Protein AF-A0A8T7EKS8-F1 (afdb_monomer_lite)

Radius of gyration: 19.29 Å; chains: 1; bounding box: 41×40×66 Å

Foldseek 3Di:
DDDDDPPDDPPFADPPVRLVVLLLLLLLVCLVPVVLLVVLLVLLVVLCVPVCLSCVPLSDRDALLLHPDPLSSLLVVQSVVLVVDPDDDSVVSSCVRHDPVSNVVVVVSNPDPPPVCLVVQCPPDDPVSNVLVVVVVVVCVDPPPSSVVSSLSSLSSSSNSLVVVLVVLVVVLVVDPPPPVVNVVSVVNNVSSVSSNVSSVVVNVVVSD

Structure (mmCIF, N/CA/C/O backbone):
data_AF-A0A8T7EKS8-F1
#
_entry.id   AF-A0A8T7EKS8-F1
#
loop_
_atom_site.group_PDB
_atom_site.id
_atom_site.type_symbol
_atom_site.label_atom_id
_atom_site.label_alt_id
_atom_site.label_comp_id
_atom_site.label_asym_id
_atom_site.label_entity_id
_atom_site.label_seq_id
_atom_site.pdbx_PDB_ins_code
_atom_site.Cartn_x
_atom_site.Cartn_y
_atom_site.Cartn_z
_atom_site.occupancy
_atom_site.B_iso_or_equiv
_atom_site.auth_seq_id
_atom_site.auth_comp_id
_atom_site.auth_asym_id
_atom_site.auth_atom_id
_atom_site.pdbx_PDB_model_num
ATOM 1 N N . MET A 1 1 ? 7.822 -19.413 42.475 1.00 44.09 1 MET A N 1
ATOM 2 C CA . MET A 1 1 ? 6.800 -19.174 41.432 1.00 44.09 1 MET A CA 1
ATOM 3 C C . MET A 1 1 ? 6.831 -17.702 41.053 1.00 44.09 1 MET A C 1
ATOM 5 O O . MET A 1 1 ? 6.345 -16.887 41.818 1.00 44.09 1 MET A O 1
ATOM 9 N N . THR A 1 2 ? 7.413 -17.347 39.910 1.00 37.72 2 THR A N 1
ATOM 10 C CA . THR A 1 2 ? 7.380 -15.972 39.381 1.00 37.72 2 THR A CA 1
ATOM 11 C C . THR A 1 2 ? 7.284 -16.063 37.862 1.00 37.72 2 THR A C 1
ATOM 13 O O . THR A 1 2 ? 8.272 -16.258 37.158 1.00 37.72 2 THR A O 1
ATOM 16 N N . ARG A 1 3 ? 6.046 -16.017 37.353 1.00 36.62 3 ARG A N 1
ATOM 17 C CA . ARG A 1 3 ? 5.754 -15.965 35.917 1.00 36.62 3 ARG A CA 1
ATOM 18 C C . ARG A 1 3 ? 6.230 -14.613 35.379 1.00 36.62 3 ARG A C 1
ATOM 20 O O . ARG A 1 3 ? 5.674 -13.580 35.736 1.00 36.62 3 ARG A O 1
ATOM 27 N N . ARG A 1 4 ? 7.251 -14.622 34.519 1.00 32.66 4 ARG A N 1
ATOM 28 C CA . ARG A 1 4 ? 7.586 -13.471 33.669 1.00 32.66 4 ARG A CA 1
ATOM 29 C C . ARG A 1 4 ? 6.414 -13.208 32.712 1.00 32.66 4 ARG A C 1
ATOM 31 O O . ARG A 1 4 ? 5.932 -14.169 32.108 1.00 32.66 4 ARG A O 1
ATOM 38 N N . PRO A 1 5 ? 5.971 -11.955 32.524 1.00 36.53 5 PRO A N 1
ATOM 39 C CA . PRO A 1 5 ? 4.997 -11.644 31.492 1.00 36.53 5 PRO A CA 1
ATOM 40 C C . PRO A 1 5 ? 5.669 -11.826 30.126 1.00 36.53 5 PRO A C 1
ATOM 42 O O . PRO A 1 5 ? 6.640 -11.142 29.793 1.00 36.53 5 PRO A O 1
ATOM 45 N N . GLN A 1 6 ? 5.178 -12.787 29.344 1.00 36.59 6 GLN A N 1
ATOM 46 C CA . GLN A 1 6 ? 5.523 -12.905 27.933 1.00 36.59 6 GLN A CA 1
ATOM 47 C C . GLN A 1 6 ? 4.975 -11.667 27.218 1.00 36.59 6 GLN A C 1
ATOM 49 O O . GLN A 1 6 ? 3.767 -11.522 27.049 1.00 36.59 6 GLN A O 1
ATOM 54 N N . ARG A 1 7 ? 5.863 -10.756 26.813 1.00 33.34 7 ARG A N 1
ATOM 55 C CA . ARG A 1 7 ? 5.525 -9.692 25.866 1.00 33.34 7 ARG A CA 1
ATOM 56 C C . ARG A 1 7 ? 5.220 -10.357 24.525 1.00 33.34 7 ARG A C 1
ATOM 58 O O . ARG A 1 7 ? 6.136 -10.769 23.814 1.00 33.34 7 ARG A O 1
ATOM 65 N N . SER A 1 8 ? 3.941 -10.494 24.194 1.00 34.06 8 SER A N 1
ATOM 66 C CA . SER A 1 8 ? 3.498 -10.818 22.841 1.00 34.06 8 SER A CA 1
ATOM 67 C C . SER A 1 8 ? 4.008 -9.723 21.906 1.00 34.06 8 SER A C 1
ATOM 69 O O . SER A 1 8 ? 3.572 -8.576 21.997 1.00 34.06 8 SER A O 1
ATOM 71 N N . ARG A 1 9 ? 4.974 -10.058 21.043 1.00 33.97 9 ARG A N 1
ATOM 72 C CA . ARG A 1 9 ? 5.420 -9.168 19.965 1.00 33.97 9 ARG A CA 1
ATOM 73 C C . ARG A 1 9 ? 4.191 -8.755 19.142 1.00 33.97 9 ARG A C 1
ATOM 75 O O . ARG A 1 9 ? 3.415 -9.647 18.783 1.00 33.97 9 ARG A O 1
ATOM 82 N N . PRO A 1 10 ? 3.998 -7.465 18.824 1.00 36.19 10 PRO A N 1
ATOM 83 C CA . PRO A 1 10 ? 2.973 -7.082 17.869 1.00 36.19 10 PRO A CA 1
ATOM 84 C C . PRO A 1 10 ? 3.315 -7.746 16.532 1.00 36.19 10 PRO A C 1
ATOM 86 O O . PRO A 1 10 ? 4.390 -7.543 15.967 1.00 36.19 10 PRO A O 1
ATOM 89 N N . ARG A 1 11 ? 2.418 -8.610 16.055 1.00 40.78 11 ARG A N 1
ATOM 90 C CA . ARG A 1 11 ? 2.464 -9.121 14.686 1.00 40.78 11 ARG A CA 1
ATOM 91 C C . ARG A 1 11 ? 2.104 -7.939 13.785 1.00 40.78 11 ARG A C 1
ATOM 93 O O . ARG A 1 11 ? 0.959 -7.502 13.824 1.00 40.78 11 ARG A O 1
ATOM 100 N N . GLY A 1 12 ? 3.070 -7.378 13.057 1.00 44.50 12 GLY A N 1
ATOM 101 C CA . GLY A 1 12 ? 2.760 -6.405 12.000 1.00 44.50 12 GLY A CA 1
ATOM 102 C C . GLY A 1 12 ? 3.808 -5.338 11.692 1.00 44.50 12 GLY A C 1
ATOM 103 O O . GLY A 1 12 ? 3.779 -4.789 10.595 1.00 44.50 12 GLY A O 1
ATOM 104 N N . CYS A 1 13 ? 4.764 -5.052 12.579 1.00 42.62 13 CYS A N 1
ATOM 105 C CA . CYS A 1 13 ? 5.776 -4.042 12.265 1.00 42.62 13 CYS A CA 1
ATOM 106 C C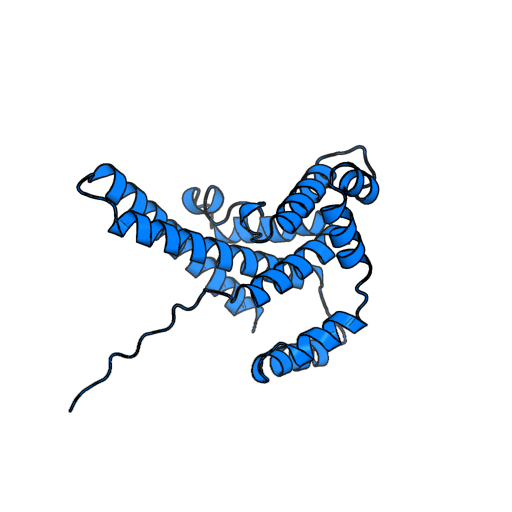 . CYS A 1 13 ? 6.911 -4.683 11.451 1.00 42.62 13 CYS A C 1
ATOM 108 O O . CYS A 1 13 ? 7.820 -5.307 12.005 1.00 42.62 13 CYS A O 1
ATOM 110 N N . LEU A 1 14 ? 6.830 -4.592 10.119 1.00 49.91 14 LEU A N 1
ATOM 111 C CA . LEU A 1 14 ? 7.952 -4.966 9.261 1.00 49.91 14 LEU A CA 1
ATOM 112 C C . LEU A 1 14 ? 9.145 -4.057 9.604 1.00 49.91 14 LEU A C 1
ATOM 114 O O . LEU A 1 14 ? 8.988 -2.833 9.640 1.00 49.91 14 LEU A O 1
ATOM 118 N N . PRO A 1 15 ? 10.346 -4.613 9.852 1.00 51.56 15 PRO A N 1
ATOM 119 C CA . PRO A 1 15 ? 11.514 -3.788 10.107 1.00 51.56 15 PRO A CA 1
ATOM 120 C C . PRO A 1 15 ? 11.763 -2.872 8.905 1.00 51.56 15 PRO A C 1
ATOM 122 O O . PRO A 1 15 ? 11.623 -3.299 7.761 1.00 51.56 15 PRO A O 1
ATOM 125 N N . ARG A 1 16 ? 12.191 -1.626 9.145 1.00 54.78 16 ARG A N 1
ATOM 126 C CA . ARG A 1 16 ? 12.360 -0.575 8.115 1.00 54.78 16 ARG A CA 1
ATOM 127 C C . ARG A 1 16 ? 13.132 -1.037 6.865 1.00 54.78 16 ARG A C 1
ATOM 129 O O . ARG A 1 16 ? 12.813 -0.637 5.751 1.00 54.78 16 ARG A O 1
ATOM 136 N N . LYS A 1 17 ? 14.110 -1.935 7.039 1.00 52.19 17 LYS A N 1
ATOM 137 C CA . LYS A 1 17 ? 14.876 -2.564 5.945 1.00 52.19 17 LYS A CA 1
ATOM 138 C C . LYS A 1 17 ? 14.023 -3.484 5.054 1.00 52.19 17 LYS A C 1
ATOM 140 O O . LYS A 1 17 ? 14.225 -3.514 3.848 1.00 52.19 17 LYS A O 1
ATOM 145 N N . THR A 1 18 ? 13.079 -4.222 5.640 1.00 57.66 18 THR A N 1
ATOM 146 C CA . THR A 1 18 ? 12.136 -5.091 4.913 1.00 57.66 18 THR A CA 1
ATOM 147 C C . THR A 1 18 ? 11.092 -4.265 4.168 1.00 57.66 18 THR A C 1
ATOM 149 O O . THR A 1 18 ? 10.795 -4.571 3.017 1.00 57.66 18 THR A O 1
ATOM 152 N N . SER A 1 19 ? 10.605 -3.178 4.774 1.00 65.75 19 SER A N 1
ATOM 153 C CA . SER A 1 19 ? 9.685 -2.242 4.114 1.00 65.75 19 SER A CA 1
ATOM 154 C C . SER A 1 19 ? 10.327 -1.593 2.886 1.00 65.75 19 SER A C 1
ATOM 156 O O . SER A 1 19 ? 9.745 -1.627 1.811 1.00 65.75 19 SER A O 1
ATOM 158 N N . SER A 1 20 ? 11.577 -1.130 2.994 1.00 74.69 20 SER A N 1
ATOM 159 C CA . SER A 1 20 ? 12.312 -0.553 1.857 1.00 74.69 20 SER A CA 1
ATOM 160 C C . SER A 1 20 ? 12.500 -1.546 0.696 1.00 74.69 20 SER A C 1
ATOM 162 O O . SER A 1 20 ? 12.304 -1.187 -0.462 1.00 74.69 20 SER A O 1
ATOM 164 N N . ALA A 1 21 ? 12.820 -2.815 0.977 1.00 76.31 21 ALA A N 1
ATOM 165 C CA . ALA A 1 21 ? 12.945 -3.836 -0.068 1.00 76.31 21 ALA A CA 1
ATOM 166 C C . ALA A 1 21 ? 11.606 -4.125 -0.773 1.00 76.31 21 ALA A C 1
ATOM 168 O O . ALA A 1 21 ? 11.570 -4.296 -1.992 1.00 76.31 21 ALA A O 1
ATOM 169 N N . LEU A 1 22 ? 10.510 -4.152 -0.010 1.00 80.31 22 LEU A N 1
ATOM 170 C CA . LEU A 1 22 ? 9.162 -4.365 -0.528 1.00 80.31 22 LEU A CA 1
ATOM 171 C C . LEU A 1 22 ? 8.684 -3.188 -1.391 1.00 80.31 22 LEU A C 1
ATOM 173 O O . LEU A 1 22 ? 8.123 -3.404 -2.463 1.00 80.31 22 LEU A O 1
ATOM 177 N N . GLU A 1 23 ? 8.956 -1.956 -0.961 1.00 86.62 23 GLU A N 1
ATOM 178 C CA . GLU A 1 23 ? 8.669 -0.740 -1.729 1.00 86.62 23 GLU A CA 1
ATOM 179 C C . GLU A 1 23 ? 9.405 -0.745 -3.070 1.00 86.62 23 GLU A C 1
ATOM 181 O O . GLU A 1 23 ? 8.778 -0.582 -4.116 1.00 86.62 23 GLU A O 1
ATOM 186 N N . ARG A 1 24 ? 10.715 -1.034 -3.060 1.00 84.69 24 ARG A N 1
ATOM 187 C CA . ARG A 1 24 ? 11.515 -1.158 -4.289 1.00 84.69 24 ARG A CA 1
ATOM 188 C C . ARG A 1 24 ? 10.967 -2.232 -5.223 1.00 84.69 24 ARG A C 1
ATOM 190 O O . ARG A 1 24 ? 10.929 -2.025 -6.433 1.00 84.69 24 ARG A O 1
ATOM 197 N N . TYR A 1 25 ? 10.544 -3.375 -4.676 1.00 82.56 25 TYR A N 1
ATOM 198 C CA . TYR A 1 25 ? 9.927 -4.438 -5.467 1.00 82.56 25 TYR A CA 1
ATOM 199 C C . TYR A 1 25 ? 8.646 -3.948 -6.155 1.00 82.56 25 TYR A C 1
ATOM 201 O O . TYR A 1 25 ? 8.503 -4.140 -7.364 1.00 82.56 25 TYR A O 1
ATOM 209 N N . CYS A 1 26 ? 7.752 -3.291 -5.407 1.00 87.12 26 CYS A N 1
ATOM 210 C CA . CYS A 1 26 ? 6.498 -2.765 -5.946 1.00 87.12 26 CYS A CA 1
ATOM 211 C C . CYS A 1 26 ? 6.757 -1.728 -7.038 1.00 87.12 26 CYS A C 1
ATOM 213 O O . CYS A 1 26 ? 6.228 -1.861 -8.139 1.00 87.12 26 CYS A O 1
ATOM 215 N N . LEU A 1 27 ? 7.619 -0.743 -6.765 1.00 89.12 27 LEU A N 1
ATOM 216 C CA . LEU A 1 27 ? 7.952 0.302 -7.730 1.00 89.12 27 LEU A CA 1
ATOM 217 C C . LEU A 1 27 ? 8.551 -0.273 -9.003 1.00 89.12 27 LEU A C 1
ATOM 219 O O . LEU A 1 27 ? 8.128 0.109 -10.082 1.00 89.12 27 LEU A O 1
ATOM 223 N N . ARG A 1 28 ? 9.472 -1.236 -8.906 1.00 85.12 28 ARG A N 1
ATOM 224 C CA . ARG A 1 28 ? 10.060 -1.861 -10.095 1.00 85.12 28 ARG A CA 1
ATOM 225 C C . ARG A 1 28 ? 8.997 -2.490 -10.996 1.00 85.12 28 ARG A C 1
ATOM 227 O O . ARG A 1 28 ? 8.978 -2.220 -12.190 1.00 85.12 28 ARG A O 1
ATOM 234 N N . ARG A 1 29 ? 8.081 -3.280 -10.426 1.00 83.94 29 ARG A N 1
ATOM 235 C CA . ARG A 1 29 ? 6.988 -3.890 -11.201 1.00 83.94 29 ARG A CA 1
ATOM 236 C C . ARG A 1 29 ? 6.032 -2.853 -11.778 1.00 83.94 29 ARG A C 1
ATOM 238 O O . ARG A 1 29 ? 5.544 -3.033 -12.885 1.00 83.94 29 ARG A O 1
ATOM 245 N N . LEU A 1 30 ? 5.781 -1.770 -11.049 1.00 88.62 30 LEU A N 1
ATOM 246 C CA . LEU A 1 30 ? 4.922 -0.675 -11.497 1.00 88.62 30 LEU A CA 1
ATOM 247 C C . LEU A 1 30 ? 5.591 0.229 -12.538 1.00 88.62 30 LEU A C 1
ATOM 249 O O . LEU A 1 30 ? 4.886 0.851 -13.318 1.00 88.62 30 LEU A O 1
ATOM 253 N N . ILE A 1 31 ? 6.922 0.284 -12.591 1.00 85.62 31 ILE A N 1
ATOM 254 C CA . ILE A 1 31 ? 7.668 0.932 -13.678 1.00 85.62 31 ILE A CA 1
ATOM 255 C C . ILE A 1 31 ? 7.592 0.073 -14.944 1.00 85.62 31 ILE A C 1
ATOM 257 O O . ILE A 1 31 ? 7.356 0.607 -16.023 1.00 85.62 31 ILE A O 1
ATOM 261 N N . GLU A 1 32 ? 7.769 -1.247 -14.812 1.00 82.94 32 GLU A N 1
ATOM 262 C CA . GLU A 1 32 ? 7.666 -2.202 -15.926 1.00 82.94 32 GLU A CA 1
ATOM 263 C C . GLU A 1 32 ? 6.244 -2.253 -16.499 1.00 82.94 32 GLU A C 1
ATOM 265 O O . GLU A 1 32 ? 6.058 -2.206 -17.711 1.00 82.94 32 GLU A O 1
ATOM 270 N N . GLN A 1 33 ? 5.236 -2.341 -15.627 1.00 86.62 33 GLN A N 1
ATOM 271 C CA . GLN A 1 33 ? 3.840 -2.483 -16.018 1.00 86.62 33 GLN A CA 1
ATOM 272 C C . GLN A 1 33 ? 2.913 -1.669 -15.094 1.00 86.62 33 GLN A C 1
ATOM 274 O O . GLN A 1 33 ? 2.262 -2.224 -14.199 1.00 86.62 33 GLN A O 1
ATOM 279 N N . PRO A 1 34 ? 2.780 -0.349 -15.333 1.00 87.94 34 PRO A N 1
ATOM 280 C CA . PRO A 1 34 ? 1.998 0.552 -14.482 1.00 87.94 34 PRO A CA 1
ATOM 281 C C . PRO A 1 34 ? 0.540 0.114 -14.286 1.00 87.94 34 PRO A C 1
ATOM 283 O O . PRO A 1 34 ? -0.009 0.204 -13.188 1.00 87.94 34 PRO A O 1
ATOM 286 N N . ALA A 1 35 ? -0.087 -0.439 -15.331 1.00 88.69 35 ALA A N 1
ATOM 287 C CA . ALA A 1 35 ? -1.489 -0.861 -15.303 1.00 88.69 35 ALA A CA 1
ATOM 288 C C . ALA A 1 35 ? -1.782 -1.994 -14.299 1.00 88.69 35 ALA A C 1
ATOM 290 O O . ALA A 1 35 ? -2.941 -2.248 -13.970 1.00 88.69 35 ALA A O 1
ATOM 291 N N . TRP A 1 36 ? -0.767 -2.694 -13.786 1.00 91.12 36 TRP A N 1
ATOM 292 C CA . TRP A 1 36 ? -0.995 -3.714 -12.764 1.00 91.12 36 TRP A CA 1
ATOM 293 C C . TRP A 1 36 ? -1.456 -3.139 -11.423 1.00 91.12 36 TRP A C 1
ATOM 295 O O . TRP A 1 36 ? -2.079 -3.876 -10.656 1.00 91.12 36 TRP A O 1
ATOM 305 N N . VAL A 1 37 ? -1.278 -1.833 -11.172 1.00 93.31 37 VAL A N 1
ATOM 306 C CA . VAL A 1 37 ? -1.868 -1.187 -9.988 1.00 93.31 37 VAL A CA 1
ATOM 307 C C . VAL A 1 37 ? -3.385 -1.384 -9.933 1.00 93.31 37 VAL A C 1
ATOM 309 O O . VAL A 1 37 ? -3.933 -1.604 -8.857 1.00 93.31 37 VAL A O 1
ATOM 312 N N . TYR A 1 38 ? -4.074 -1.413 -11.080 1.00 93.69 38 TYR A N 1
ATOM 313 C CA . TYR A 1 38 ? -5.525 -1.597 -11.112 1.00 93.69 38 TYR A CA 1
ATOM 314 C C . TYR A 1 38 ? -5.950 -2.946 -10.529 1.00 93.69 38 TYR A C 1
ATOM 316 O O . TYR A 1 38 ? -6.984 -3.029 -9.874 1.00 93.69 38 TYR A O 1
ATOM 324 N N . ALA A 1 39 ? -5.142 -3.996 -10.701 1.00 92.50 39 ALA A N 1
ATOM 325 C CA . ALA A 1 39 ? -5.424 -5.298 -10.102 1.00 92.50 39 ALA A CA 1
ATOM 326 C C . ALA A 1 39 ? -5.239 -5.280 -8.578 1.00 92.50 39 ALA A C 1
ATOM 328 O O . ALA A 1 39 ? -6.037 -5.878 -7.855 1.00 92.50 39 ALA A O 1
ATOM 329 N N . ALA A 1 40 ? -4.224 -4.564 -8.089 1.00 92.88 40 ALA A N 1
ATOM 330 C CA . ALA A 1 40 ? -4.007 -4.387 -6.659 1.00 92.88 40 ALA A CA 1
ATOM 331 C C . ALA A 1 40 ? -5.126 -3.548 -6.016 1.00 92.88 40 ALA A C 1
ATOM 333 O O . ALA A 1 40 ? -5.698 -3.963 -5.009 1.00 92.88 40 ALA A O 1
ATOM 334 N N . ASN A 1 41 ? -5.516 -2.434 -6.642 1.00 95.06 41 ASN A N 1
ATOM 335 C CA . ASN A 1 41 ? -6.618 -1.585 -6.180 1.00 95.06 41 ASN A CA 1
ATOM 336 C C . ASN A 1 41 ? -7.954 -2.332 -6.212 1.00 95.06 41 ASN A C 1
ATOM 338 O O . ASN A 1 41 ? -8.705 -2.298 -5.241 1.00 95.06 41 ASN A O 1
ATOM 342 N N . GLN A 1 42 ? -8.230 -3.090 -7.278 1.00 94.50 42 GLN A N 1
ATOM 343 C CA . GLN A 1 42 ? -9.424 -3.933 -7.343 1.00 94.50 42 GLN A CA 1
ATOM 344 C C . GLN A 1 42 ? -9.467 -4.934 -6.186 1.00 94.50 42 GLN A C 1
ATOM 346 O O . GLN A 1 42 ? -10.531 -5.179 -5.615 1.00 94.50 42 GLN A O 1
ATOM 351 N N . ARG A 1 43 ? -8.315 -5.501 -5.810 1.00 93.00 43 ARG A N 1
ATOM 352 C CA . ARG A 1 43 ? -8.231 -6.416 -4.674 1.00 93.00 43 ARG A CA 1
ATOM 353 C C . ARG A 1 43 ? -8.534 -5.704 -3.357 1.00 93.00 43 ARG A C 1
ATOM 355 O O . ARG A 1 43 ? -9.347 -6.215 -2.598 1.00 93.00 43 ARG A O 1
ATOM 362 N N . LEU A 1 44 ? -7.950 -4.530 -3.116 1.00 93.56 44 LEU A N 1
ATOM 363 C CA . LEU A 1 44 ? -8.221 -3.718 -1.922 1.00 93.56 44 LEU A CA 1
ATOM 364 C C . LEU A 1 44 ? -9.713 -3.374 -1.789 1.00 93.56 44 LEU A C 1
ATOM 366 O O . LEU A 1 44 ? -10.299 -3.614 -0.736 1.00 93.56 44 LEU A O 1
ATOM 370 N N . ARG A 1 45 ? -10.356 -2.949 -2.882 1.00 93.62 45 ARG A N 1
ATOM 371 C CA . ARG A 1 45 ? -11.806 -2.684 -2.923 1.00 93.62 45 ARG A CA 1
ATOM 372 C C . ARG A 1 45 ? -12.651 -3.937 -2.710 1.00 93.62 45 ARG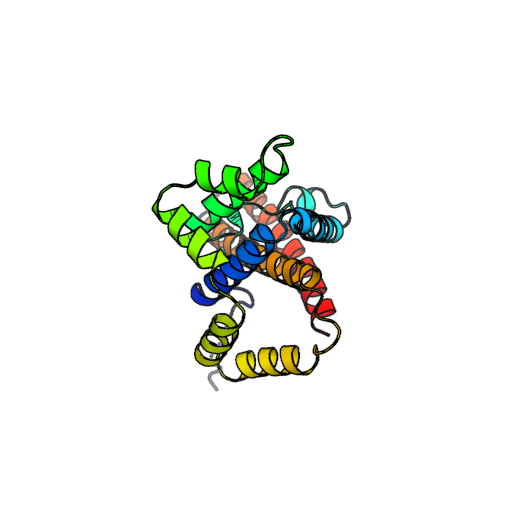 A C 1
ATOM 374 O O . ARG A 1 45 ? -13.694 -3.889 -2.080 1.00 93.62 45 ARG A O 1
ATOM 381 N N . THR A 1 46 ? -12.208 -5.089 -3.206 1.00 93.50 46 THR A N 1
ATOM 382 C CA . THR A 1 46 ? -12.933 -6.348 -2.962 1.00 93.50 46 THR A CA 1
ATOM 383 C C . THR A 1 46 ? -12.907 -6.713 -1.474 1.00 93.50 46 THR A C 1
ATOM 385 O O . THR A 1 46 ? -13.894 -7.214 -0.946 1.00 93.50 46 THR A O 1
ATOM 388 N N . LEU A 1 47 ? -11.804 -6.419 -0.775 1.00 92.75 47 LEU A N 1
ATOM 389 C CA . LEU A 1 47 ? -11.667 -6.667 0.664 1.00 92.75 47 LEU A CA 1
ATOM 390 C C . LEU A 1 47 ? -12.507 -5.729 1.537 1.00 92.75 47 LEU A C 1
ATOM 392 O O . LEU A 1 47 ? -12.706 -6.030 2.716 1.00 92.75 47 LEU A O 1
ATOM 396 N N . SER A 1 48 ? -12.988 -4.602 1.003 1.00 90.75 48 SER A N 1
ATOM 397 C CA . SER A 1 48 ? -13.885 -3.732 1.760 1.00 90.75 48 SER A CA 1
ATOM 398 C C . SER A 1 48 ? -15.312 -4.273 1.842 1.00 90.75 48 SER A C 1
ATOM 400 O O . SER A 1 48 ? -16.044 -3.786 2.694 1.00 90.75 48 SER A O 1
ATOM 402 N N . GLU A 1 49 ? -15.700 -5.276 1.037 1.00 88.44 49 GLU A N 1
ATOM 403 C CA . GLU A 1 49 ? -17.038 -5.907 1.068 1.00 88.44 49 GLU A CA 1
ATOM 404 C C . GLU A 1 49 ? -18.182 -4.864 1.107 1.00 88.44 49 GLU A C 1
ATOM 406 O O . GLU A 1 49 ? -19.080 -4.938 1.942 1.00 88.44 49 GLU A O 1
ATOM 411 N N . ASP A 1 50 ? -18.100 -3.829 0.261 1.00 83.19 50 ASP A N 1
ATOM 412 C CA . ASP A 1 50 ? -19.037 -2.687 0.197 1.00 83.19 50 ASP A CA 1
ATOM 413 C C . ASP A 1 50 ? -19.143 -1.819 1.472 1.00 83.19 50 ASP A C 1
ATOM 415 O O . ASP A 1 50 ? -19.993 -0.933 1.578 1.00 83.19 50 ASP A O 1
ATOM 419 N N . ASN A 1 51 ? -18.251 -2.003 2.447 1.00 91.25 51 ASN A N 1
ATOM 420 C CA . ASN A 1 51 ? -18.156 -1.128 3.609 1.00 91.25 51 ASN A CA 1
ATOM 421 C C . ASN A 1 51 ? -17.420 0.173 3.255 1.00 91.25 51 ASN A C 1
ATOM 423 O O . ASN A 1 51 ? -16.189 0.193 3.167 1.00 91.25 51 ASN A O 1
ATOM 427 N N . ALA A 1 52 ? -18.177 1.268 3.146 1.00 91.69 52 ALA A N 1
ATOM 428 C CA . ALA A 1 52 ? -17.660 2.603 2.835 1.00 91.69 52 ALA A CA 1
ATOM 429 C C . ALA A 1 52 ? -16.533 3.058 3.782 1.00 91.69 52 ALA A C 1
ATOM 431 O O . ALA A 1 52 ? -15.537 3.628 3.350 1.00 91.69 52 ALA A O 1
ATOM 432 N N . ALA A 1 53 ? -16.625 2.738 5.079 1.00 92.69 53 ALA A N 1
ATOM 433 C CA . ALA A 1 53 ? -15.586 3.113 6.041 1.00 92.69 53 ALA A CA 1
ATOM 434 C C . ALA A 1 53 ? -14.249 2.399 5.774 1.00 92.69 53 ALA A C 1
ATOM 436 O O . ALA A 1 53 ? -13.191 2.912 6.135 1.00 92.69 53 ALA A O 1
ATOM 437 N N . LEU A 1 54 ? -14.285 1.218 5.147 1.00 92.31 54 LEU A N 1
ATOM 438 C CA . LEU A 1 54 ? -13.089 0.500 4.719 1.00 92.31 54 LEU A CA 1
ATOM 439 C C . LEU A 1 54 ? -12.600 0.985 3.353 1.00 92.31 54 LEU A C 1
ATOM 441 O O . LEU A 1 54 ? -11.402 1.224 3.224 1.00 92.31 54 LEU A O 1
ATOM 445 N N . SER A 1 55 ? -13.491 1.138 2.366 1.00 92.50 55 SER A N 1
ATOM 446 C CA . SER A 1 55 ? -13.122 1.543 1.000 1.00 92.50 55 SER A CA 1
ATOM 447 C C . SER A 1 55 ? -12.583 2.966 0.931 1.00 92.50 55 SER A C 1
ATOM 449 O O . SER A 1 55 ? -11.617 3.215 0.217 1.00 92.50 55 SER A O 1
ATOM 451 N N . ASP A 1 56 ? -13.171 3.884 1.695 1.00 91.12 56 ASP A N 1
ATOM 452 C CA . ASP A 1 56 ? -12.790 5.300 1.687 1.00 91.12 56 ASP A CA 1
ATOM 453 C C . ASP A 1 56 ? -11.662 5.578 2.693 1.00 91.12 56 ASP A C 1
ATOM 455 O O . ASP A 1 56 ? -11.037 6.637 2.677 1.00 91.12 56 ASP A O 1
ATOM 459 N N . GLY A 1 57 ? -11.392 4.611 3.574 1.00 91.38 57 GLY A N 1
ATOM 460 C CA . GLY A 1 57 ? -10.355 4.669 4.593 1.00 91.38 57 GLY A CA 1
ATOM 461 C C . GLY A 1 57 ? -9.194 3.713 4.292 1.00 91.38 57 GLY A C 1
ATOM 462 O O . GLY A 1 57 ? -8.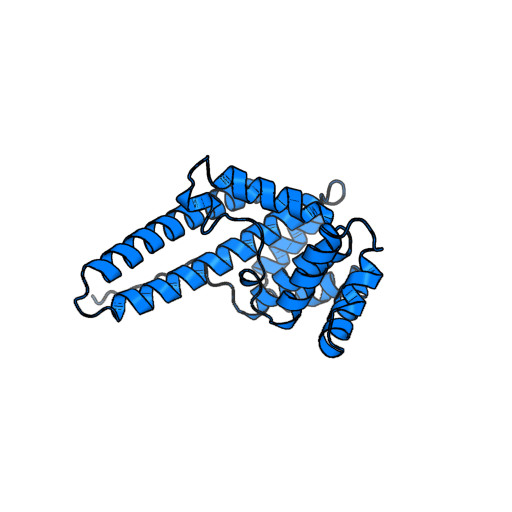493 3.868 3.293 1.00 91.38 57 GLY A O 1
ATOM 463 N N . PRO A 1 58 ? -8.923 2.724 5.161 1.00 93.31 58 PRO A N 1
ATOM 464 C CA . PRO A 1 58 ? -7.693 1.935 5.096 1.00 93.31 58 PRO A CA 1
ATOM 465 C C . PRO A 1 58 ? -7.561 1.024 3.875 1.00 93.31 58 PRO A C 1
ATOM 467 O O . PRO A 1 58 ? -6.440 0.669 3.524 1.00 93.31 58 PRO A O 1
ATOM 470 N N . LEU A 1 59 ? -8.652 0.627 3.225 1.00 94.94 59 LEU A N 1
ATOM 471 C CA . LEU A 1 59 ? -8.639 -0.228 2.032 1.00 94.94 59 LEU A CA 1
ATOM 472 C C . LEU A 1 59 ? -8.902 0.566 0.745 1.00 94.94 59 LEU A C 1
ATOM 474 O O . LEU A 1 59 ? -9.284 -0.016 -0.269 1.00 94.94 59 LEU A O 1
ATOM 478 N N . CYS A 1 60 ? -8.662 1.879 0.772 1.00 94.38 60 CYS A N 1
ATOM 479 C CA . CYS A 1 60 ? -8.637 2.695 -0.434 1.00 94.38 60 CYS A CA 1
ATOM 480 C C . CYS A 1 60 ? -7.500 2.282 -1.378 1.00 94.38 60 CYS A C 1
ATOM 482 O O . CYS A 1 60 ? -6.590 1.533 -1.008 1.00 94.38 60 CYS A O 1
ATOM 484 N N . ASP A 1 61 ? -7.540 2.811 -2.597 1.00 95.00 61 ASP A N 1
ATOM 485 C CA . ASP A 1 61 ? -6.506 2.625 -3.613 1.00 95.00 61 ASP A CA 1
ATOM 486 C C . ASP A 1 61 ? -5.089 2.933 -3.097 1.00 95.00 61 ASP A C 1
ATOM 488 O O . ASP A 1 61 ? -4.904 3.699 -2.150 1.00 95.00 61 ASP A O 1
ATOM 492 N N . LEU A 1 62 ? -4.070 2.342 -3.732 1.00 94.12 62 LEU A N 1
ATOM 493 C CA . LEU A 1 62 ? -2.662 2.564 -3.390 1.00 94.12 62 LEU A CA 1
ATOM 494 C C . LEU A 1 62 ? -2.304 4.064 -3.428 1.00 94.12 62 LEU A C 1
ATOM 496 O O . LEU A 1 62 ? -2.457 4.728 -4.458 1.00 94.12 62 LEU A O 1
ATOM 500 N N . THR A 1 63 ? -1.775 4.587 -2.321 1.00 93.75 63 THR A N 1
ATOM 501 C CA . THR A 1 63 ? -1.400 5.999 -2.167 1.00 93.75 63 THR A CA 1
ATOM 502 C C . THR A 1 63 ? 0.084 6.146 -1.845 1.00 93.75 63 THR A C 1
ATOM 504 O O . THR A 1 63 ? 0.795 5.185 -1.561 1.00 93.75 63 THR A O 1
ATOM 507 N N . GLU A 1 64 ? 0.583 7.376 -1.885 1.00 93.81 64 GLU A N 1
ATOM 508 C CA . GLU A 1 64 ? 1.948 7.714 -1.486 1.00 93.81 64 GLU A CA 1
ATOM 509 C C . GLU A 1 64 ? 2.232 7.336 -0.023 1.00 93.81 64 GLU A C 1
ATOM 511 O O . GLU A 1 64 ? 3.350 6.972 0.325 1.00 93.81 64 GLU A O 1
ATOM 516 N N . GLU A 1 65 ? 1.223 7.348 0.845 1.00 92.19 65 GLU A N 1
ATOM 517 C CA . GLU A 1 65 ? 1.369 7.047 2.277 1.00 92.19 65 GLU A CA 1
ATOM 518 C C . GLU A 1 65 ? 1.711 5.574 2.563 1.00 92.19 65 GLU A C 1
ATOM 520 O O . GLU A 1 65 ? 2.179 5.235 3.658 1.00 92.19 65 GLU A O 1
ATOM 525 N N . ASP A 1 66 ? 1.522 4.691 1.577 1.00 92.19 66 ASP A N 1
ATOM 526 C CA . ASP A 1 66 ? 1.958 3.297 1.657 1.00 92.19 66 ASP A CA 1
ATOM 527 C C . ASP A 1 66 ? 3.483 3.165 1.701 1.00 92.19 66 ASP A C 1
ATOM 529 O O . ASP A 1 66 ? 4.008 2.266 2.367 1.00 92.19 66 ASP A O 1
ATOM 533 N N . PHE A 1 67 ? 4.188 4.097 1.058 1.00 92.56 67 PHE A N 1
ATOM 534 C CA . PHE A 1 67 ? 5.643 4.137 0.985 1.00 92.56 67 PHE A CA 1
ATOM 535 C C . PHE A 1 67 ? 6.208 4.942 2.160 1.00 92.56 67 PHE A C 1
ATOM 537 O O . PHE A 1 67 ? 5.701 6.004 2.520 1.00 92.56 67 PHE A O 1
ATOM 544 N N . LEU A 1 68 ? 7.264 4.451 2.799 1.00 89.69 68 LEU A N 1
ATOM 545 C CA . LEU A 1 68 ? 7.958 5.152 3.880 1.00 89.69 68 LEU A CA 1
ATOM 546 C C . LEU A 1 68 ? 9.037 6.093 3.359 1.00 89.69 68 LEU A C 1
ATOM 548 O O . LEU A 1 68 ? 9.278 7.136 3.961 1.00 89.69 68 LEU A O 1
ATOM 552 N N . ASP A 1 69 ? 9.707 5.700 2.283 1.00 89.62 69 ASP A N 1
ATOM 553 C CA . ASP A 1 69 ? 10.788 6.474 1.694 1.00 89.62 69 ASP A CA 1
ATOM 554 C C . ASP A 1 69 ? 10.230 7.613 0.827 1.00 89.62 69 ASP A C 1
ATOM 556 O O . ASP A 1 69 ? 9.382 7.392 -0.038 1.00 89.62 69 ASP A O 1
ATOM 560 N N . SER A 1 70 ? 10.685 8.845 1.065 1.00 90.75 70 SER A N 1
ATOM 561 C CA . SER A 1 70 ? 10.192 10.031 0.356 1.00 90.75 70 SER A CA 1
ATOM 562 C C . SER A 1 70 ? 10.470 9.981 -1.144 1.00 90.75 70 SER A C 1
ATOM 564 O O . SER A 1 70 ? 9.623 10.398 -1.927 1.00 90.75 70 SER A O 1
ATOM 566 N N . THR A 1 71 ? 11.605 9.421 -1.557 1.00 90.00 71 THR A N 1
ATOM 567 C CA . THR A 1 71 ? 11.940 9.247 -2.972 1.00 90.00 71 THR A CA 1
ATOM 568 C C . THR A 1 71 ? 11.012 8.219 -3.613 1.00 90.00 71 THR A C 1
ATOM 570 O O . THR A 1 71 ? 10.480 8.449 -4.697 1.00 90.00 71 THR A O 1
ATOM 573 N N . HIS A 1 72 ? 10.713 7.119 -2.917 1.00 92.00 72 HIS A N 1
ATOM 574 C CA . HIS A 1 72 ? 9.720 6.152 -3.393 1.00 92.00 72 HIS A CA 1
ATOM 575 C C . HIS A 1 72 ? 8.313 6.757 -3.528 1.00 92.00 72 HIS A C 1
ATOM 577 O O . HIS A 1 72 ? 7.612 6.441 -4.491 1.00 92.00 72 HIS A O 1
ATOM 583 N N . ARG A 1 73 ? 7.910 7.654 -2.614 1.00 93.81 73 ARG A N 1
ATOM 584 C CA . ARG A 1 73 ? 6.644 8.406 -2.724 1.00 93.81 73 ARG A CA 1
ATOM 585 C C . ARG A 1 73 ? 6.600 9.252 -3.988 1.00 93.81 73 ARG A C 1
ATOM 587 O O . ARG A 1 73 ? 5.613 9.188 -4.717 1.00 93.81 73 ARG A O 1
ATOM 594 N N . SER A 1 74 ? 7.666 10.006 -4.258 1.00 90.88 74 SER A N 1
ATOM 595 C CA . SER A 1 74 ? 7.780 10.844 -5.456 1.00 90.88 74 SER A CA 1
ATOM 596 C C . SER A 1 74 ? 7.701 10.012 -6.734 1.00 90.88 74 SER A C 1
ATOM 598 O O . SER A 1 74 ? 6.941 10.346 -7.642 1.00 90.88 74 SER A O 1
ATOM 600 N N . ILE A 1 75 ? 8.408 8.877 -6.777 1.00 90.94 75 ILE A N 1
ATOM 601 C CA . ILE A 1 75 ? 8.364 7.944 -7.910 1.00 90.94 75 ILE A CA 1
ATOM 602 C C . ILE A 1 75 ? 6.948 7.385 -8.103 1.00 90.94 75 ILE A C 1
ATOM 604 O O . ILE A 1 75 ? 6.445 7.390 -9.226 1.00 90.94 75 ILE A O 1
ATOM 608 N N . TRP A 1 76 ? 6.274 6.940 -7.036 1.00 93.62 76 TRP A N 1
ATOM 609 C CA . TRP A 1 76 ? 4.894 6.453 -7.141 1.00 93.62 76 TRP A CA 1
ATOM 610 C C . TRP A 1 76 ? 3.937 7.535 -7.646 1.00 93.62 76 TRP A C 1
ATOM 612 O O . TRP A 1 76 ? 3.128 7.275 -8.535 1.00 93.62 76 TRP A O 1
ATOM 622 N N . SER A 1 77 ? 4.061 8.757 -7.127 1.00 92.06 77 SER A N 1
ATOM 623 C CA . SER A 1 77 ? 3.253 9.898 -7.557 1.00 92.06 77 SER A CA 1
ATOM 624 C C . SER A 1 77 ? 3.413 10.163 -9.061 1.00 92.06 77 SER A C 1
ATOM 626 O O . SER A 1 77 ? 2.419 10.270 -9.782 1.00 92.06 77 SER A O 1
ATOM 628 N N . ALA A 1 78 ? 4.652 10.147 -9.565 1.00 89.62 78 ALA A N 1
ATOM 629 C CA . ALA A 1 78 ? 4.947 10.310 -10.987 1.00 89.62 78 ALA A CA 1
ATOM 630 C C . ALA A 1 78 ? 4.380 9.167 -11.855 1.00 89.62 78 ALA A C 1
ATOM 632 O O . ALA A 1 78 ? 3.809 9.431 -12.915 1.00 89.62 78 ALA A O 1
ATOM 633 N N . ILE A 1 79 ? 4.473 7.908 -11.400 1.00 89.44 79 ILE A N 1
ATOM 634 C CA . ILE A 1 79 ? 3.868 6.750 -12.088 1.00 89.44 79 ILE A CA 1
ATOM 635 C C . ILE A 1 79 ? 2.344 6.892 -12.145 1.00 89.44 79 ILE A C 1
ATOM 637 O O . ILE A 1 79 ? 1.734 6.676 -13.194 1.00 89.44 79 ILE A O 1
ATOM 641 N N . ARG A 1 80 ? 1.714 7.263 -11.023 1.00 90.25 80 ARG A N 1
ATOM 642 C CA . ARG A 1 80 ? 0.261 7.421 -10.939 1.00 90.25 80 ARG A CA 1
ATOM 643 C C . ARG A 1 80 ? -0.224 8.517 -11.878 1.00 90.25 80 ARG A C 1
ATOM 645 O O . ARG A 1 80 ? -1.236 8.331 -12.539 1.00 90.25 80 ARG A O 1
ATOM 652 N N . GLU A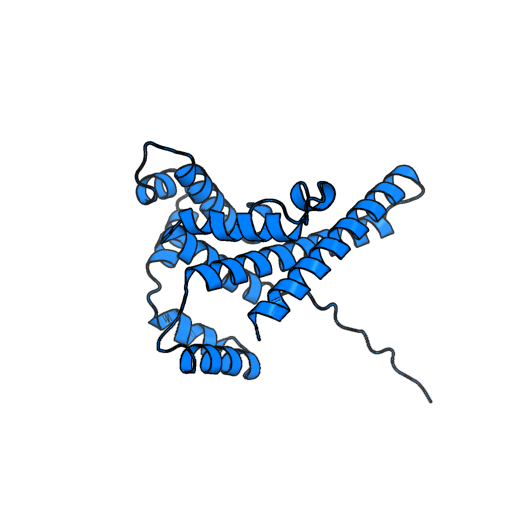 1 81 ? 0.476 9.638 -11.973 1.00 86.62 81 GLU A N 1
ATOM 653 C CA . GLU A 1 81 ? 0.114 10.696 -12.920 1.00 86.62 81 GLU A CA 1
ATOM 654 C C . GLU A 1 81 ? 0.292 10.266 -14.376 1.00 86.62 81 GLU A C 1
ATOM 656 O O . GLU A 1 81 ? -0.608 10.486 -15.185 1.00 86.62 81 GLU A O 1
ATOM 661 N N . ALA A 1 82 ? 1.393 9.582 -14.701 1.00 84.94 82 ALA A N 1
ATOM 662 C CA . ALA A 1 82 ? 1.618 9.045 -16.041 1.00 84.94 82 ALA A CA 1
ATOM 663 C C . ALA A 1 82 ? 0.497 8.078 -16.470 1.00 84.94 82 ALA A C 1
ATOM 665 O O . ALA A 1 82 ? 0.091 8.086 -17.626 1.00 84.94 82 ALA A O 1
ATOM 666 N N . LEU A 1 83 ? -0.064 7.301 -15.535 1.00 85.06 83 LEU A N 1
ATOM 667 C CA . LEU A 1 83 ? -1.217 6.424 -15.779 1.00 85.06 83 LEU A CA 1
ATOM 668 C C . LEU A 1 83 ? -2.514 7.165 -16.137 1.00 85.06 83 LEU A C 1
ATOM 670 O O . LEU A 1 83 ? -3.353 6.598 -16.836 1.00 85.06 83 LEU A O 1
ATOM 674 N N . HIS A 1 84 ? -2.697 8.391 -15.642 1.00 80.56 84 HIS A N 1
ATOM 675 C CA . HIS A 1 84 ? -3.878 9.214 -15.925 1.00 80.56 84 HIS A CA 1
ATOM 676 C C . HIS A 1 84 ? -3.658 10.161 -17.116 1.00 80.56 84 HIS A C 1
ATOM 678 O O . HIS A 1 84 ? -4.623 10.681 -17.678 1.00 80.56 84 HIS A O 1
ATOM 684 N N . SER A 1 85 ? -2.404 10.382 -17.518 1.00 76.69 85 SER A N 1
ATOM 685 C CA . SER A 1 85 ? -2.051 11.199 -18.674 1.00 76.69 85 SER A CA 1
ATOM 686 C C . SER A 1 85 ? -2.196 10.388 -19.962 1.00 76.69 85 SER A C 1
ATOM 688 O O . SER A 1 85 ? -1.376 9.534 -20.282 1.00 76.69 85 SER A O 1
ATOM 690 N N . ALA A 1 86 ? -3.239 10.671 -20.741 1.00 59.38 86 ALA A N 1
ATOM 691 C CA . ALA A 1 86 ? -3.516 9.971 -21.998 1.00 59.38 86 ALA A CA 1
ATOM 692 C C . ALA A 1 86 ? -2.507 10.265 -23.134 1.00 59.38 86 ALA A C 1
ATOM 694 O O . ALA A 1 86 ? -2.654 9.712 -24.221 1.00 59.38 86 ALA A O 1
ATOM 695 N N . GLN A 1 87 ? -1.528 11.161 -22.932 1.00 55.44 87 GLN A N 1
ATOM 696 C CA . GLN A 1 87 ? -0.743 11.764 -24.022 1.00 55.44 87 GLN A CA 1
ATOM 697 C C . GLN A 1 87 ? 0.778 11.559 -23.964 1.00 55.44 87 GLN A C 1
ATOM 699 O O . GLN A 1 87 ? 1.460 11.987 -24.892 1.00 55.44 87 GLN A O 1
ATOM 704 N N . ALA A 1 88 ? 1.333 10.921 -22.931 1.00 53.00 88 ALA A N 1
ATOM 705 C CA . ALA A 1 88 ? 2.785 10.795 -22.790 1.00 53.00 88 ALA A CA 1
ATOM 706 C C . ALA A 1 88 ? 3.244 9.336 -22.709 1.00 53.00 88 ALA A C 1
ATOM 708 O O . ALA A 1 88 ? 2.605 8.510 -22.058 1.00 53.00 88 ALA A O 1
ATOM 709 N N . GLU A 1 89 ? 4.391 9.030 -23.326 1.00 63.19 89 GLU A N 1
ATOM 710 C CA . GLU A 1 89 ? 5.096 7.779 -23.047 1.00 63.19 89 GLU A CA 1
ATOM 711 C C . GLU A 1 89 ? 5.471 7.740 -21.552 1.00 63.19 89 GLU A C 1
ATOM 713 O O . GLU A 1 89 ? 6.161 8.651 -21.076 1.00 63.19 89 GLU A O 1
ATOM 718 N N . PRO A 1 90 ? 5.034 6.715 -20.791 1.00 62.56 90 PRO A N 1
ATOM 719 C CA . PRO A 1 90 ? 5.134 6.711 -19.331 1.00 62.56 90 PRO A CA 1
ATOM 720 C C . PRO A 1 90 ? 6.552 6.937 -18.798 1.00 62.56 90 PRO A C 1
ATOM 722 O O . PRO A 1 90 ? 6.726 7.623 -17.797 1.00 62.56 90 PRO A O 1
ATOM 725 N N . GLY A 1 91 ? 7.575 6.409 -19.479 1.00 63.47 91 GLY A N 1
ATOM 726 C CA . GLY A 1 91 ? 8.974 6.547 -19.064 1.00 63.47 91 GLY A CA 1
ATOM 727 C C . GLY A 1 91 ? 9.458 7.999 -19.046 1.00 63.47 91 GLY A C 1
ATOM 728 O O . GLY A 1 91 ? 9.959 8.465 -18.023 1.00 63.47 91 GLY A O 1
ATOM 729 N N . THR A 1 92 ? 9.244 8.724 -20.146 1.00 66.38 92 THR A N 1
ATOM 730 C CA . THR A 1 92 ? 9.676 10.120 -20.324 1.00 66.38 92 THR A CA 1
ATOM 731 C C . THR A 1 92 ? 8.916 11.070 -19.396 1.00 66.38 92 THR A C 1
ATOM 733 O O . THR A 1 92 ? 9.485 12.024 -18.870 1.00 66.38 92 THR A O 1
ATOM 736 N N . HIS A 1 93 ? 7.634 10.786 -19.144 1.00 68.25 93 HIS A N 1
ATOM 737 C CA . HIS A 1 93 ? 6.817 11.576 -18.222 1.00 68.25 93 HIS A CA 1
ATOM 738 C C . HIS A 1 93 ? 7.252 11.414 -16.760 1.00 68.25 93 HIS A C 1
ATOM 740 O O . HIS A 1 93 ? 7.240 12.382 -16.003 1.00 68.25 93 HIS A O 1
ATOM 746 N N . ILE A 1 94 ? 7.632 10.197 -16.351 1.00 74.19 94 ILE A N 1
ATOM 747 C CA . ILE A 1 94 ? 8.093 9.938 -14.983 1.00 74.19 94 ILE A CA 1
ATOM 748 C C . ILE A 1 94 ? 9.404 10.689 -14.721 1.00 74.19 94 ILE A C 1
ATOM 750 O O . ILE A 1 94 ? 9.517 11.372 -13.710 1.00 74.19 94 ILE A O 1
ATOM 754 N N . GLU A 1 95 ? 10.373 10.610 -15.634 1.00 78.75 95 GLU A N 1
ATOM 755 C CA . GLU A 1 95 ? 11.686 11.250 -15.463 1.00 78.75 95 GLU A CA 1
ATOM 756 C C . GLU A 1 95 ? 11.608 12.777 -15.426 1.00 78.75 95 GLU A C 1
ATOM 758 O O . GLU A 1 95 ? 12.253 13.396 -14.586 1.00 78.75 95 GLU A O 1
ATOM 763 N N . ALA A 1 96 ? 10.774 13.388 -16.273 1.00 76.94 96 ALA A N 1
ATOM 764 C CA . ALA A 1 96 ? 10.643 14.844 -16.362 1.00 76.94 96 ALA A CA 1
ATOM 765 C C . ALA A 1 96 ? 10.132 15.516 -15.071 1.00 76.94 96 ALA A C 1
ATOM 767 O O . ALA A 1 96 ? 10.221 16.735 -14.933 1.00 76.94 96 ALA A O 1
ATOM 768 N N . ARG A 1 97 ? 9.564 14.738 -14.144 1.00 78.69 97 ARG A N 1
ATOM 769 C CA . ARG A 1 97 ? 8.929 15.234 -12.918 1.00 78.69 97 ARG A CA 1
ATOM 770 C C . ARG A 1 97 ? 9.736 14.942 -11.652 1.00 78.69 97 ARG A C 1
ATOM 772 O O . ARG A 1 97 ? 9.428 15.487 -10.593 1.00 78.69 97 ARG A O 1
ATOM 779 N N . LEU A 1 98 ? 10.735 14.076 -11.746 1.00 84.50 98 LEU A N 1
ATOM 780 C CA . LEU A 1 98 ? 11.575 13.702 -10.619 1.00 84.50 98 LEU A CA 1
ATOM 781 C C . LEU A 1 98 ? 12.761 14.661 -10.496 1.00 84.50 98 LEU A C 1
ATOM 783 O O . LEU A 1 98 ? 13.316 15.129 -11.488 1.00 84.50 98 LEU A O 1
ATOM 787 N N . ASP A 1 99 ? 13.154 14.948 -9.260 1.00 83.88 99 ASP A N 1
ATOM 788 C CA . ASP A 1 99 ? 14.432 15.583 -8.965 1.00 83.88 99 ASP A CA 1
ATOM 789 C C . ASP A 1 99 ? 15.594 14.624 -9.269 1.00 83.88 99 ASP A C 1
ATOM 791 O O . ASP A 1 99 ? 15.400 13.410 -9.374 1.00 83.88 99 ASP A O 1
ATOM 795 N N . ALA A 1 100 ? 16.808 15.164 -9.411 1.00 80.50 100 ALA A N 1
ATOM 796 C CA . ALA A 1 100 ? 17.981 14.395 -9.834 1.00 80.50 100 ALA A CA 1
ATOM 797 C C . ALA A 1 100 ? 18.222 13.146 -8.963 1.00 80.50 100 ALA A C 1
ATOM 799 O O . ALA A 1 100 ? 18.425 12.057 -9.498 1.00 80.50 100 ALA A O 1
ATOM 800 N N . ASP A 1 101 ? 18.084 13.275 -7.640 1.00 80.25 101 ASP A N 1
ATOM 801 C CA . ASP A 1 101 ? 18.269 12.164 -6.701 1.00 80.25 101 ASP A CA 1
ATOM 802 C C . ASP A 1 101 ? 17.223 11.052 -6.920 1.00 80.25 101 ASP A C 1
ATOM 804 O O . ASP A 1 101 ? 17.532 9.857 -6.875 1.00 80.25 101 ASP A O 1
ATOM 808 N N . SER A 1 102 ? 15.971 11.420 -7.207 1.00 83.44 102 SER A N 1
ATOM 809 C CA . SER A 1 102 ? 14.906 10.457 -7.504 1.00 83.44 102 SER A CA 1
ATOM 810 C C . SER A 1 102 ? 15.057 9.804 -8.878 1.00 83.44 102 SER A C 1
ATOM 812 O O . SER A 1 102 ? 14.696 8.633 -9.035 1.00 83.44 102 SER A O 1
ATOM 814 N N . VAL A 1 103 ? 15.607 10.521 -9.865 1.00 82.81 103 VAL A N 1
ATOM 815 C CA . VAL A 1 103 ? 15.950 9.960 -11.181 1.00 82.81 103 VAL A CA 1
ATOM 816 C C . VAL A 1 103 ? 17.031 8.888 -11.039 1.00 82.81 103 VAL A C 1
ATOM 818 O O . VAL A 1 103 ? 16.880 7.802 -11.599 1.00 82.81 103 VAL A O 1
ATOM 821 N N . ASP A 1 104 ? 18.064 9.119 -10.229 1.00 81.69 104 ASP A N 1
ATOM 822 C CA . ASP A 1 104 ? 19.112 8.122 -9.979 1.00 81.69 104 ASP A CA 1
ATOM 823 C C . ASP A 1 104 ? 18.550 6.850 -9.326 1.00 81.69 104 ASP A C 1
ATOM 825 O O . ASP A 1 104 ? 18.876 5.723 -9.723 1.00 81.69 104 ASP A O 1
ATOM 829 N N . VAL A 1 105 ? 17.636 7.006 -8.361 1.00 83.19 105 VAL A N 1
ATOM 830 C CA . VAL A 1 105 ? 16.937 5.866 -7.750 1.00 83.19 105 VAL A CA 1
ATOM 831 C C . VAL A 1 105 ? 16.059 5.143 -8.771 1.00 83.19 105 VAL A C 1
ATOM 833 O O . VAL A 1 105 ? 16.074 3.909 -8.808 1.00 83.19 105 VAL A O 1
ATOM 836 N N . LEU A 1 106 ? 15.334 5.870 -9.625 1.00 82.69 106 LEU A N 1
ATOM 837 C CA . LEU A 1 106 ? 14.526 5.299 -10.705 1.00 82.69 106 LEU A CA 1
ATOM 838 C C . LEU A 1 106 ? 15.383 4.480 -11.682 1.00 82.69 106 LEU A C 1
ATOM 840 O O . LEU A 1 106 ? 15.026 3.344 -12.003 1.00 82.69 106 LEU A O 1
ATOM 844 N N . ILE A 1 107 ? 16.525 5.015 -12.116 1.00 81.75 107 ILE A N 1
ATOM 845 C CA . ILE A 1 107 ? 17.484 4.306 -12.972 1.00 81.75 107 ILE A CA 1
ATOM 846 C C . ILE A 1 107 ? 17.966 3.038 -12.260 1.00 81.75 107 ILE A C 1
ATOM 848 O O . ILE A 1 107 ? 17.913 1.946 -12.827 1.00 81.75 107 ILE A O 1
ATOM 852 N N . GLY A 1 108 ? 18.339 3.136 -10.982 1.00 80.69 108 GLY A N 1
ATOM 853 C CA . GLY A 1 108 ? 18.742 1.981 -10.180 1.00 80.69 108 GLY A CA 1
ATOM 854 C C . GLY A 1 108 ? 17.649 0.913 -10.021 1.00 80.69 108 GLY A C 1
ATOM 855 O O . GLY A 1 108 ? 17.960 -0.277 -9.921 1.00 80.69 108 GLY A O 1
ATOM 856 N N . LEU A 1 109 ? 16.370 1.302 -10.011 1.00 81.81 109 LEU A N 1
ATOM 857 C CA . LEU A 1 109 ? 15.237 0.370 -9.996 1.00 81.81 109 LEU A CA 1
ATOM 858 C C . LEU A 1 109 ? 15.067 -0.362 -11.334 1.00 81.81 109 LEU A C 1
ATOM 860 O O . LEU A 1 109 ? 14.700 -1.538 -11.317 1.00 81.81 109 LEU A O 1
ATOM 864 N N . ARG A 1 110 ? 15.371 0.294 -12.461 1.00 77.31 110 ARG A N 1
ATOM 865 C CA . ARG A 1 110 ? 15.316 -0.295 -13.812 1.00 77.31 110 ARG A CA 1
ATOM 866 C C . ARG A 1 110 ? 16.491 -1.228 -14.115 1.00 77.31 110 ARG A C 1
ATOM 868 O O . ARG A 1 110 ? 16.309 -2.232 -14.786 1.00 77.31 110 ARG A O 1
ATOM 875 N N . VAL A 1 111 ? 17.687 -0.916 -13.610 1.00 66.62 111 VAL A N 1
ATOM 876 C CA . VAL A 1 111 ? 18.940 -1.630 -13.941 1.00 66.62 111 VAL A CA 1
ATOM 877 C C . VAL A 1 111 ? 19.093 -2.976 -13.203 1.00 66.62 111 VAL A C 1
ATOM 879 O O . VAL A 1 111 ? 19.932 -3.798 -13.566 1.00 66.62 111 VAL A O 1
ATOM 882 N N . SER A 1 112 ? 18.291 -3.266 -12.169 1.00 55.88 112 SER A N 1
ATOM 883 C CA . SER A 1 112 ? 18.459 -4.483 -11.357 1.00 55.88 112 SER A CA 1
ATOM 884 C C . SER A 1 112 ? 17.740 -5.707 -11.941 1.00 55.88 112 SER A C 1
ATOM 886 O O . SER A 1 112 ? 16.738 -6.198 -11.402 1.00 55.88 112 SER A O 1
ATOM 888 N N . ASP A 1 113 ? 18.321 -6.211 -13.030 1.00 52.72 113 ASP A N 1
ATOM 889 C CA . ASP A 1 113 ? 18.087 -7.538 -13.586 1.00 52.72 113 ASP A CA 1
ATOM 890 C C . ASP A 1 113 ? 18.330 -8.633 -12.535 1.00 52.72 113 ASP A C 1
ATOM 892 O O . ASP A 1 113 ? 19.123 -8.494 -11.599 1.00 52.72 113 ASP A O 1
ATOM 896 N N . ALA A 1 114 ? 17.635 -9.754 -12.712 1.00 43.09 114 ALA A N 1
ATOM 897 C CA . ALA A 1 114 ? 17.465 -10.922 -11.841 1.00 43.09 114 ALA A CA 1
ATOM 898 C C . ALA A 1 114 ? 18.676 -11.449 -11.017 1.00 43.09 114 ALA A C 1
ATOM 900 O O . ALA A 1 114 ? 18.498 -12.303 -10.146 1.00 43.09 114 ALA A O 1
ATOM 901 N N . ALA A 1 115 ? 19.909 -11.001 -11.250 1.00 39.28 115 ALA A N 1
ATOM 902 C CA . ALA A 1 115 ? 21.110 -11.406 -10.520 1.00 39.28 115 ALA A CA 1
ATOM 903 C C . ALA A 1 115 ? 21.232 -10.779 -9.114 1.00 39.28 115 ALA A C 1
ATOM 905 O O . ALA A 1 115 ? 21.544 -11.489 -8.156 1.00 39.28 115 ALA A O 1
ATOM 906 N N . HIS A 1 116 ? 20.929 -9.487 -8.951 1.00 44.59 116 HIS A N 1
ATOM 907 C CA . HIS A 1 116 ? 21.152 -8.781 -7.676 1.00 44.59 116 HIS A CA 1
ATOM 908 C C . HIS A 1 116 ? 20.100 -9.103 -6.609 1.00 44.59 116 HIS A C 1
ATOM 910 O O . HIS A 1 116 ? 20.413 -9.185 -5.422 1.00 44.59 116 HIS A O 1
ATOM 916 N N . VAL A 1 117 ? 18.856 -9.348 -7.026 1.00 45.91 117 VAL A N 1
ATOM 917 C CA . VAL A 1 117 ? 17.765 -9.727 -6.117 1.00 45.91 117 VAL A CA 1
ATOM 918 C C . VAL A 1 117 ? 18.022 -11.100 -5.498 1.00 45.91 117 VAL A C 1
ATOM 920 O O . VAL A 1 117 ? 17.882 -11.255 -4.291 1.00 45.91 117 VAL A O 1
ATOM 923 N N . ARG A 1 118 ? 18.493 -12.077 -6.284 1.00 39.47 118 ARG A N 1
ATOM 924 C CA . ARG A 1 118 ? 18.841 -13.413 -5.770 1.00 39.47 118 ARG A CA 1
ATOM 925 C C . ARG A 1 118 ? 20.019 -13.378 -4.794 1.00 39.47 118 ARG A C 1
ATOM 927 O O . ARG A 1 118 ? 19.986 -14.082 -3.791 1.00 39.47 118 ARG A O 1
ATOM 934 N N . ALA A 1 119 ? 21.026 -12.546 -5.056 1.00 38.84 119 ALA A N 1
ATOM 935 C CA . ALA A 1 119 ? 22.198 -12.418 -4.191 1.00 38.84 119 ALA A CA 1
ATOM 936 C C . ALA A 1 119 ? 21.896 -11.642 -2.893 1.00 38.84 119 ALA A C 1
ATOM 938 O O . ALA A 1 119 ? 22.212 -12.115 -1.805 1.00 38.84 119 ALA A O 1
ATOM 939 N N . SER A 1 120 ? 21.214 -10.495 -2.984 1.00 42.22 120 SER A N 1
ATOM 940 C CA . SER A 1 120 ? 20.964 -9.626 -1.823 1.00 42.22 120 SER A CA 1
ATOM 941 C C . SER A 1 120 ? 19.875 -10.162 -0.884 1.00 42.22 120 SER A C 1
ATOM 943 O O . SER A 1 120 ? 19.919 -9.908 0.317 1.00 42.22 120 SER A O 1
ATOM 945 N N . ILE A 1 121 ? 18.914 -10.940 -1.397 1.00 44.53 121 ILE A N 1
ATOM 946 C CA . ILE A 1 121 ? 17.881 -11.596 -0.575 1.00 44.53 121 ILE A CA 1
ATOM 947 C C . ILE A 1 121 ? 18.460 -12.792 0.195 1.00 44.53 121 ILE A C 1
ATOM 949 O O . ILE A 1 121 ? 18.099 -12.995 1.352 1.00 44.53 121 ILE A O 1
ATOM 953 N N . LYS A 1 122 ? 19.403 -13.532 -0.404 1.00 38.44 122 LYS A N 1
ATOM 954 C CA . LYS A 1 122 ? 20.084 -14.673 0.228 1.00 38.44 122 LYS A CA 1
ATOM 955 C C . LYS A 1 122 ? 20.981 -14.264 1.405 1.00 38.44 122 LYS A C 1
ATOM 957 O O . LYS A 1 122 ? 21.142 -15.042 2.335 1.00 38.44 122 LYS A O 1
ATOM 962 N N . GLU A 1 123 ? 21.536 -13.052 1.380 1.00 40.00 123 GLU A N 1
ATOM 963 C CA . GLU A 1 123 ? 22.396 -12.522 2.451 1.00 40.00 123 GLU A CA 1
ATOM 964 C C . GLU A 1 123 ? 21.640 -11.823 3.594 1.00 40.00 123 GLU A C 1
ATOM 966 O O . GLU A 1 123 ? 22.181 -11.691 4.689 1.00 40.00 123 GLU A O 1
ATOM 971 N N . ARG A 1 124 ? 20.421 -11.315 3.357 1.00 43.66 124 ARG A N 1
ATOM 972 C CA . ARG A 1 124 ? 19.764 -10.340 4.263 1.00 43.66 124 ARG A CA 1
ATOM 973 C C . ARG A 1 124 ? 18.529 -10.864 4.987 1.00 43.66 124 ARG A C 1
ATOM 975 O O . ARG A 1 124 ? 17.914 -10.115 5.748 1.00 43.66 124 ARG A O 1
ATOM 982 N N . LEU A 1 125 ? 18.164 -12.115 4.747 1.00 43.44 125 LEU A N 1
ATOM 983 C CA . LEU A 1 125 ? 17.070 -12.797 5.416 1.00 43.44 125 LEU A CA 1
ATOM 984 C C . LEU A 1 125 ? 17.649 -13.864 6.344 1.00 43.44 125 LEU A C 1
ATOM 986 O O . LEU A 1 125 ? 18.447 -14.685 5.897 1.00 43.44 125 LEU A O 1
ATOM 990 N N . ASP A 1 126 ? 17.239 -13.853 7.619 1.00 42.38 126 ASP A N 1
ATOM 991 C CA . ASP A 1 126 ? 17.477 -14.986 8.521 1.00 42.38 126 ASP A CA 1
ATOM 992 C C . ASP A 1 126 ? 17.027 -16.269 7.815 1.00 42.38 126 ASP A C 1
ATOM 994 O O . ASP A 1 126 ? 16.020 -16.254 7.099 1.00 42.38 126 ASP A O 1
ATOM 998 N N . GLY A 1 127 ? 17.807 -17.343 7.981 1.00 40.56 127 GLY A N 1
ATOM 999 C CA . GLY A 1 127 ? 17.790 -18.545 7.138 1.00 40.56 127 GLY A CA 1
ATOM 1000 C C . GLY A 1 127 ? 16.400 -19.061 6.756 1.00 40.56 127 GLY A C 1
ATOM 1001 O O . GLY A 1 127 ? 16.208 -19.465 5.615 1.00 40.56 127 GLY A O 1
ATOM 1002 N 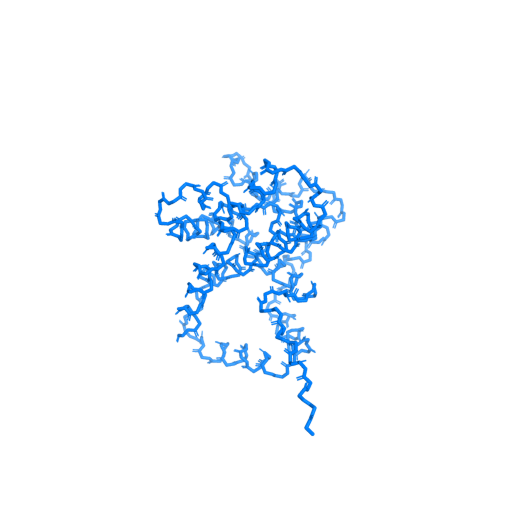N . ASP A 1 128 ? 15.410 -18.941 7.638 1.00 44.88 128 ASP A N 1
ATOM 1003 C CA . ASP A 1 128 ? 14.023 -19.347 7.387 1.00 44.88 128 ASP A CA 1
ATOM 1004 C C . ASP A 1 128 ? 13.349 -18.575 6.238 1.00 44.88 128 ASP A C 1
ATOM 1006 O O . ASP A 1 128 ? 12.624 -19.156 5.434 1.00 44.88 128 ASP A O 1
ATOM 1010 N N . ALA A 1 129 ? 13.595 -17.271 6.099 1.00 41.44 129 ALA A N 1
ATOM 1011 C CA . ALA A 1 129 ? 12.993 -16.466 5.038 1.00 41.44 129 ALA A CA 1
ATOM 1012 C C . ALA A 1 129 ? 13.736 -16.625 3.702 1.00 41.44 129 ALA A C 1
ATOM 1014 O O . ALA A 1 129 ? 13.097 -16.618 2.651 1.00 41.44 129 ALA A O 1
ATOM 1015 N N . ALA A 1 130 ? 15.053 -16.848 3.722 1.00 45.91 130 ALA A N 1
ATOM 1016 C CA . ALA A 1 130 ? 15.798 -17.234 2.524 1.00 45.91 130 ALA A CA 1
ATOM 1017 C C . ALA A 1 130 ? 15.362 -18.621 2.016 1.00 45.91 130 ALA A C 1
ATOM 1019 O O . ALA A 1 130 ? 15.202 -18.795 0.812 1.00 45.91 130 ALA A O 1
ATOM 1020 N N . VAL A 1 131 ? 15.096 -19.569 2.924 1.00 48.06 131 VAL A N 1
ATOM 1021 C CA . VAL A 1 131 ? 14.550 -20.900 2.610 1.00 48.06 131 VAL A CA 1
ATOM 1022 C C . VAL A 1 131 ? 13.133 -20.798 2.049 1.00 48.06 131 VAL A C 1
ATOM 1024 O O . VAL A 1 131 ? 12.861 -21.411 1.026 1.00 48.06 131 VAL A O 1
ATOM 1027 N N . LEU A 1 132 ? 12.257 -19.961 2.613 1.00 46.56 132 LEU A N 1
ATOM 1028 C CA . LEU A 1 132 ? 10.914 -19.741 2.057 1.00 46.56 132 LEU A CA 1
ATOM 1029 C C . LEU A 1 132 ? 10.951 -19.137 0.646 1.00 46.56 132 LEU A C 1
ATOM 1031 O O . LEU A 1 132 ? 10.171 -19.545 -0.209 1.00 46.56 132 LEU A O 1
ATOM 1035 N N . TRP A 1 133 ? 11.862 -18.200 0.368 1.00 45.88 133 TRP A N 1
ATOM 1036 C CA . TRP A 1 133 ? 12.033 -17.647 -0.983 1.00 45.88 133 TRP A CA 1
ATOM 1037 C C . TRP A 1 133 ? 12.690 -18.631 -1.957 1.00 45.88 133 TRP A C 1
ATOM 1039 O O . TRP A 1 133 ? 12.333 -18.655 -3.136 1.00 45.88 133 TRP A O 1
ATOM 1049 N N . ASP A 1 134 ? 13.637 -19.444 -1.494 1.00 48.31 134 ASP A N 1
ATOM 1050 C CA . ASP A 1 134 ? 14.298 -20.480 -2.292 1.00 48.31 134 ASP A CA 1
ATOM 1051 C C . ASP A 1 134 ? 13.334 -21.641 -2.602 1.00 48.31 134 ASP A C 1
ATOM 1053 O O . ASP A 1 134 ? 13.278 -22.112 -3.732 1.00 48.31 134 ASP A O 1
ATOM 1057 N N . GLU A 1 135 ? 12.473 -22.037 -1.663 1.00 49.69 135 GLU A N 1
ATOM 1058 C CA . GLU A 1 135 ? 11.379 -22.989 -1.896 1.00 49.69 135 GLU A CA 1
ATOM 1059 C C . GLU A 1 135 ? 10.302 -22.423 -2.832 1.00 49.69 135 GLU A C 1
ATOM 1061 O O . GLU A 1 135 ? 9.837 -23.137 -3.724 1.00 49.69 135 GLU A O 1
ATOM 1066 N N . LEU A 1 136 ? 9.943 -21.141 -2.688 1.00 46.22 136 LEU A N 1
ATOM 1067 C CA . LEU A 1 136 ? 8.994 -20.454 -3.572 1.00 46.22 136 LEU A CA 1
ATOM 1068 C C . LEU A 1 136 ? 9.538 -20.356 -5.006 1.00 46.22 136 LEU A C 1
ATOM 1070 O O . LEU A 1 136 ? 8.826 -20.637 -5.965 1.00 46.22 136 LEU A O 1
ATOM 1074 N N . SER A 1 137 ? 10.821 -20.022 -5.162 1.00 47.69 137 SER A N 1
ATOM 1075 C CA . SER A 1 137 ? 11.473 -19.920 -6.474 1.00 47.69 137 SER A CA 1
ATOM 1076 C C . SER A 1 137 ? 11.784 -21.280 -7.110 1.00 47.69 137 SER A C 1
ATOM 1078 O O . SER A 1 137 ? 11.695 -21.400 -8.330 1.00 47.69 137 SER A O 1
ATOM 1080 N N . LYS A 1 138 ? 12.077 -22.324 -6.319 1.00 46.56 138 LYS A N 1
ATOM 1081 C CA . LYS A 1 138 ? 12.302 -23.696 -6.814 1.00 46.56 138 LYS A CA 1
ATOM 1082 C C . LYS A 1 138 ? 11.012 -24.438 -7.167 1.00 46.56 138 LYS A C 1
ATOM 1084 O O . LYS A 1 138 ? 11.038 -25.272 -8.068 1.00 46.56 138 LYS A O 1
ATOM 1089 N N . ARG A 1 139 ? 9.883 -24.146 -6.507 1.00 48.31 139 ARG A N 1
ATOM 1090 C CA . ARG A 1 139 ? 8.570 -24.728 -6.862 1.00 48.31 139 ARG A CA 1
ATOM 1091 C C . ARG A 1 139 ? 7.900 -24.046 -8.062 1.00 48.31 139 ARG A C 1
ATOM 1093 O O . ARG A 1 139 ? 7.072 -24.674 -8.711 1.00 48.31 139 ARG A O 1
ATOM 1100 N N . ALA A 1 140 ? 8.263 -22.805 -8.388 1.00 49.09 140 ALA A N 1
ATOM 1101 C CA . ALA A 1 140 ? 7.544 -21.966 -9.354 1.00 49.09 140 ALA A CA 1
ATOM 1102 C C . ALA A 1 140 ? 8.146 -21.928 -10.777 1.00 49.09 140 ALA A C 1
ATOM 1104 O O . ALA A 1 140 ? 7.941 -20.968 -11.521 1.00 49.09 140 ALA A O 1
ATOM 1105 N N . ALA A 1 141 ? 8.887 -22.963 -11.181 1.00 43.59 141 ALA A N 1
ATOM 1106 C CA . ALA A 1 141 ? 9.572 -23.000 -12.475 1.00 43.59 141 ALA A CA 1
ATOM 1107 C C . ALA A 1 141 ? 8.670 -23.100 -13.737 1.00 43.59 141 ALA A C 1
ATOM 1109 O O . ALA A 1 141 ? 9.225 -22.981 -14.828 1.00 43.59 141 ALA A O 1
ATOM 1110 N N . PRO A 1 142 ? 7.327 -23.260 -13.661 1.00 43.75 142 PRO A N 1
ATOM 1111 C CA . PRO A 1 142 ? 6.484 -23.030 -14.845 1.00 43.75 142 PRO A CA 1
ATOM 1112 C C . PRO A 1 142 ? 5.321 -22.018 -14.706 1.00 43.75 142 PRO A C 1
ATOM 1114 O O . PRO A 1 142 ? 4.571 -21.878 -15.667 1.00 43.75 142 PRO A O 1
ATOM 1117 N N . ALA A 1 143 ? 5.130 -21.293 -13.590 1.00 46.56 143 ALA A N 1
ATOM 1118 C CA . ALA A 1 143 ? 3.951 -20.411 -13.425 1.00 46.56 143 ALA A CA 1
ATOM 1119 C C . ALA A 1 143 ? 4.164 -19.208 -12.475 1.00 46.56 143 ALA A C 1
ATOM 1121 O O . ALA A 1 143 ? 3.425 -19.029 -11.510 1.00 46.56 143 ALA A O 1
ATOM 1122 N N . PHE A 1 144 ? 5.183 -18.379 -12.713 1.00 54.84 144 PHE A N 1
ATOM 1123 C CA . PHE A 1 144 ? 5.383 -17.136 -11.950 1.00 54.84 144 PHE A CA 1
ATOM 1124 C C . PHE A 1 144 ? 4.448 -16.034 -12.490 1.00 54.84 144 PHE A C 1
ATOM 1126 O O . PHE A 1 144 ? 4.771 -15.384 -13.486 1.00 54.84 144 PHE A O 1
ATOM 1133 N N . ASP A 1 145 ? 3.281 -15.820 -11.871 1.00 74.06 145 ASP A N 1
ATOM 1134 C CA . ASP A 1 145 ? 2.424 -14.672 -12.204 1.00 74.06 145 ASP A CA 1
ATOM 1135 C C . ASP A 1 145 ? 2.930 -13.417 -11.475 1.00 74.06 145 ASP A C 1
ATOM 1137 O O . ASP A 1 145 ? 2.507 -13.083 -10.368 1.00 74.06 145 ASP A O 1
ATOM 1141 N N . ALA A 1 146 ? 3.860 -12.703 -12.117 1.00 77.38 146 ALA A N 1
ATOM 1142 C CA . ALA A 1 146 ? 4.463 -11.482 -11.582 1.00 77.38 146 ALA A CA 1
ATOM 1143 C C . ALA A 1 146 ? 3.434 -10.392 -11.221 1.00 77.38 146 ALA A C 1
ATOM 1145 O O . ALA A 1 146 ? 3.714 -9.540 -10.371 1.00 77.38 146 ALA A O 1
ATOM 1146 N N . LYS A 1 147 ? 2.249 -10.415 -11.845 1.00 82.94 147 LYS A N 1
ATOM 1147 C CA . LYS A 1 147 ? 1.147 -9.515 -11.505 1.00 82.94 147 LYS A CA 1
ATOM 1148 C C . LYS A 1 147 ? 0.551 -9.886 -10.153 1.00 82.94 147 LYS A C 1
ATOM 1150 O O . LYS A 1 147 ? 0.309 -9.000 -9.336 1.00 82.94 147 LYS A O 1
ATOM 1155 N N . GLU A 1 148 ? 0.340 -11.172 -9.899 1.00 83.94 148 GLU A N 1
ATOM 1156 C CA . GLU A 1 148 ? -0.206 -11.648 -8.628 1.00 83.94 148 GLU A CA 1
ATOM 1157 C C . GLU A 1 148 ? 0.771 -11.422 -7.466 1.00 83.94 148 GLU A C 1
ATOM 1159 O O . GLU A 1 148 ? 0.363 -11.005 -6.379 1.00 83.94 148 GLU A O 1
ATOM 1164 N N . ASP A 1 149 ? 2.073 -11.567 -7.709 1.00 82.44 149 ASP A N 1
ATOM 1165 C CA . ASP A 1 149 ? 3.092 -11.219 -6.716 1.00 82.44 149 ASP A CA 1
ATOM 1166 C C . ASP A 1 149 ? 3.092 -9.728 -6.373 1.00 82.44 149 ASP A C 1
ATOM 1168 O O . ASP A 1 149 ? 3.230 -9.358 -5.203 1.00 82.44 149 ASP A O 1
ATOM 1172 N N . LEU A 1 150 ? 2.923 -8.856 -7.375 1.00 86.06 150 LEU A N 1
ATOM 1173 C CA . LEU A 1 150 ? 2.771 -7.424 -7.135 1.00 86.06 150 LEU A CA 1
ATOM 1174 C C . LEU A 1 150 ? 1.533 -7.145 -6.278 1.00 86.06 150 LEU A C 1
ATOM 1176 O O . LEU A 1 150 ? 1.621 -6.351 -5.342 1.00 86.06 150 LEU A O 1
ATOM 1180 N N . VAL A 1 151 ? 0.406 -7.813 -6.546 1.00 89.44 151 VAL A N 1
ATOM 1181 C CA . VAL A 1 151 ? -0.797 -7.683 -5.709 1.00 89.44 151 VAL A CA 1
ATOM 1182 C C . VAL A 1 151 ? -0.465 -8.050 -4.263 1.00 89.44 151 VAL A C 1
ATOM 1184 O O . VAL A 1 151 ? -0.725 -7.257 -3.361 1.00 89.44 151 VAL A O 1
ATOM 1187 N N . VAL A 1 152 ? 0.175 -9.198 -4.021 1.00 85.44 152 VAL A N 1
ATOM 1188 C CA . VAL A 1 152 ? 0.587 -9.609 -2.666 1.00 85.44 152 VAL A CA 1
ATOM 1189 C C . VAL A 1 152 ? 1.529 -8.584 -2.026 1.00 85.44 152 VAL A C 1
ATOM 1191 O O . VAL A 1 152 ? 1.382 -8.265 -0.843 1.00 85.44 152 VAL A O 1
ATOM 1194 N N . ALA A 1 153 ? 2.482 -8.045 -2.785 1.00 83.56 153 ALA A N 1
ATOM 1195 C CA . ALA A 1 153 ? 3.427 -7.054 -2.291 1.00 83.56 153 ALA A CA 1
ATOM 1196 C C . ALA A 1 153 ? 2.736 -5.738 -1.885 1.00 83.56 153 ALA A C 1
ATOM 1198 O O . ALA A 1 153 ? 3.018 -5.212 -0.807 1.00 83.56 153 ALA A O 1
ATOM 1199 N N . VAL A 1 154 ? 1.771 -5.262 -2.677 1.00 90.81 154 VAL A N 1
ATOM 1200 C CA . VAL A 1 154 ? 0.951 -4.082 -2.359 1.00 90.81 154 VAL A CA 1
ATOM 1201 C C . VAL A 1 154 ? 0.093 -4.315 -1.116 1.00 90.81 154 VAL A C 1
ATOM 1203 O O . VAL A 1 154 ? 0.074 -3.469 -0.223 1.00 90.81 154 VAL A O 1
ATOM 1206 N N . LEU A 1 155 ? -0.560 -5.476 -0.993 1.00 87.94 155 LEU A N 1
ATOM 1207 C CA . LEU A 1 155 ? -1.338 -5.807 0.209 1.00 87.94 155 LEU A CA 1
ATOM 1208 C C . LEU A 1 155 ? -0.460 -5.792 1.473 1.00 87.94 155 LEU A C 1
ATOM 1210 O O . LEU A 1 155 ? -0.893 -5.325 2.526 1.00 87.94 155 LEU A O 1
ATOM 1214 N N . ARG A 1 156 ? 0.797 -6.245 1.370 1.00 86.25 156 ARG A N 1
ATOM 1215 C CA . ARG A 1 156 ? 1.774 -6.171 2.469 1.00 86.25 156 ARG A CA 1
ATOM 1216 C C . ARG A 1 156 ? 2.194 -4.734 2.792 1.00 86.25 156 ARG A C 1
ATOM 1218 O O . ARG A 1 156 ? 2.306 -4.415 3.976 1.00 86.25 156 ARG A O 1
ATOM 1225 N N . LEU A 1 157 ? 2.398 -3.868 1.791 1.00 89.19 157 LEU A N 1
ATOM 1226 C CA . LEU A 1 157 ? 2.642 -2.435 2.027 1.00 89.19 157 LEU A CA 1
ATOM 1227 C C . LEU A 1 157 ? 1.470 -1.805 2.779 1.00 89.19 157 LEU A C 1
ATOM 1229 O O . LEU A 1 157 ? 1.681 -1.131 3.790 1.00 89.19 157 LEU A O 1
ATOM 1233 N N . ARG A 1 158 ? 0.239 -2.115 2.358 1.00 93.00 158 ARG A N 1
ATOM 1234 C CA . ARG A 1 158 ? -0.962 -1.591 3.003 1.00 93.00 158 ARG A CA 1
ATOM 1235 C C . ARG A 1 158 ? -1.121 -2.090 4.438 1.00 93.00 158 ARG A C 1
ATOM 1237 O O . ARG A 1 158 ? -1.414 -1.301 5.332 1.00 93.00 158 ARG A O 1
ATOM 1244 N N . ALA A 1 159 ? -0.856 -3.370 4.696 1.00 86.62 159 ALA A N 1
ATOM 1245 C CA . ALA A 1 159 ? -0.861 -3.917 6.054 1.00 86.62 159 ALA A CA 1
ATOM 1246 C C . ALA A 1 159 ? 0.182 -3.231 6.957 1.00 86.62 159 ALA A C 1
ATOM 1248 O O . ALA A 1 159 ? -0.097 -2.918 8.121 1.00 86.62 159 ALA A O 1
ATOM 1249 N N . ALA A 1 160 ? 1.372 -2.946 6.416 1.00 85.88 160 ALA A N 1
ATOM 1250 C CA . ALA A 1 160 ? 2.411 -2.217 7.132 1.00 85.88 160 ALA A CA 1
ATOM 1251 C C . ALA A 1 160 ? 1.995 -0.767 7.418 1.00 85.88 160 ALA A C 1
ATOM 1253 O O . ALA A 1 160 ? 2.237 -0.282 8.521 1.00 85.88 160 ALA A O 1
ATOM 1254 N N . ARG A 1 161 ? 1.352 -0.085 6.463 1.00 91.38 161 ARG A N 1
ATOM 1255 C CA . ARG A 1 161 ? 0.786 1.256 6.660 1.00 91.38 161 ARG A CA 1
ATOM 1256 C C . ARG A 1 161 ? -0.264 1.262 7.765 1.00 91.38 161 ARG A C 1
ATOM 1258 O O . ARG A 1 161 ? -0.086 1.971 8.747 1.00 91.38 161 ARG A O 1
ATOM 1265 N N . ILE A 1 162 ? -1.283 0.413 7.668 1.00 90.25 162 ILE A N 1
ATOM 1266 C CA . ILE A 1 162 ? -2.368 0.351 8.658 1.00 90.25 162 ILE A CA 1
ATOM 1267 C C . ILE A 1 162 ? -1.829 0.044 10.060 1.00 90.25 162 ILE A C 1
ATOM 1269 O O . ILE A 1 162 ? -2.334 0.568 11.051 1.00 90.25 162 ILE A O 1
ATOM 1273 N N . SER A 1 163 ? -0.787 -0.785 10.164 1.00 87.88 163 SER A N 1
ATOM 1274 C CA . SER A 1 163 ? -0.135 -1.062 11.448 1.00 87.88 163 SER A CA 1
ATOM 1275 C C . SER A 1 163 ? 0.490 0.198 12.057 1.00 87.88 163 SER A C 1
ATOM 1277 O O . SER A 1 163 ? 0.291 0.441 13.246 1.00 87.88 163 SER A O 1
ATOM 1279 N N . ARG A 1 164 ? 1.168 1.027 11.250 1.00 90.31 164 ARG A N 1
ATOM 1280 C CA . ARG A 1 164 ? 1.718 2.323 11.690 1.00 90.31 164 ARG A CA 1
ATOM 1281 C C . ARG A 1 164 ? 0.618 3.306 12.072 1.00 90.31 164 ARG A C 1
ATOM 1283 O O . ARG A 1 164 ? 0.707 3.928 13.125 1.00 90.31 164 ARG A O 1
ATOM 1290 N N . ASP A 1 165 ? -0.427 3.403 11.255 1.00 92.25 165 ASP A N 1
ATOM 1291 C CA . ASP A 1 165 ? -1.561 4.296 11.510 1.00 92.25 165 ASP A CA 1
ATOM 1292 C C . ASP A 1 165 ? -2.235 3.917 12.838 1.00 92.25 165 ASP A C 1
ATOM 1294 O O . ASP A 1 165 ? -2.527 4.771 13.671 1.00 92.25 165 ASP A O 1
ATOM 1298 N N . ARG A 1 166 ? -2.387 2.615 13.107 1.00 92.19 166 ARG A N 1
ATOM 1299 C CA . ARG A 1 166 ? -2.944 2.113 14.369 1.00 92.19 166 ARG A CA 1
ATOM 1300 C C . ARG A 1 166 ? -2.046 2.416 15.566 1.00 92.19 166 ARG A C 1
ATOM 1302 O O . ARG A 1 166 ? -2.560 2.776 16.624 1.00 92.19 166 ARG A O 1
ATOM 1309 N N . GLU A 1 167 ? -0.732 2.255 15.424 1.00 91.38 167 GLU A N 1
ATOM 1310 C CA . GLU A 1 167 ? 0.237 2.626 16.464 1.00 91.38 167 GLU A CA 1
ATOM 1311 C C . GLU A 1 167 ? 0.151 4.127 16.772 1.00 91.38 167 GLU A C 1
ATOM 1313 O O . GLU A 1 167 ? 0.028 4.499 17.938 1.00 91.38 167 GLU A O 1
ATOM 1318 N N . SER A 1 168 ? 0.098 4.972 15.740 1.00 92.50 168 SER A N 1
ATOM 1319 C CA . SER A 1 168 ? -0.053 6.422 15.884 1.00 92.50 168 SER A CA 1
ATOM 1320 C C . SER A 1 168 ? -1.365 6.805 16.576 1.00 92.50 168 SER A C 1
ATOM 1322 O O . SER A 1 168 ? -1.335 7.535 17.565 1.00 92.50 168 SER A O 1
ATOM 1324 N N . LEU A 1 169 ? -2.505 6.250 16.150 1.00 93.00 169 LEU A N 1
ATOM 1325 C CA . LEU A 1 169 ? -3.797 6.513 16.795 1.00 93.00 169 LEU A CA 1
ATOM 1326 C C . LEU A 1 169 ? -3.856 6.007 18.241 1.00 93.00 169 LEU A C 1
ATOM 1328 O O . LEU A 1 169 ? -4.544 6.597 19.068 1.00 93.00 169 LEU A O 1
ATOM 1332 N N . THR A 1 170 ? -3.143 4.926 18.565 1.00 91.75 170 THR A N 1
ATOM 1333 C CA . THR A 1 170 ? -3.076 4.416 19.944 1.00 91.75 170 THR A CA 1
ATOM 1334 C C . THR A 1 170 ? -2.321 5.384 20.853 1.00 91.75 170 THR A C 1
ATOM 1336 O O . THR A 1 170 ? -2.735 5.583 21.99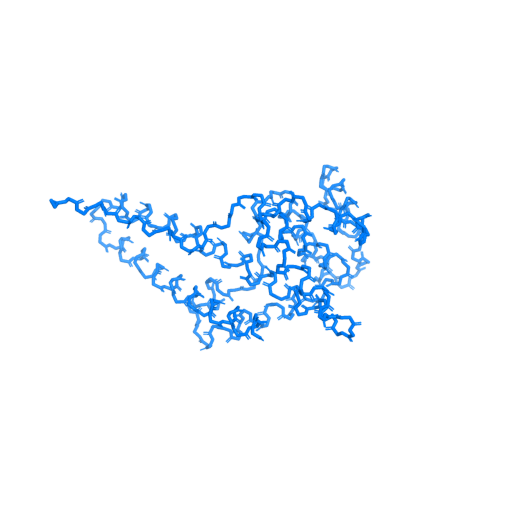3 1.00 91.75 170 THR A O 1
ATOM 1339 N N . VAL A 1 171 ? -1.244 6.002 20.354 1.00 93.00 171 VAL A N 1
ATOM 1340 C CA . VAL A 1 171 ? -0.513 7.052 21.082 1.00 93.00 171 VAL A CA 1
ATOM 1341 C C . VAL A 1 171 ? -1.412 8.268 21.298 1.00 93.00 171 VAL A C 1
ATOM 1343 O O . VAL A 1 171 ? -1.588 8.683 22.437 1.00 93.00 171 VAL A O 1
ATOM 1346 N N . LEU A 1 172 ? -2.077 8.754 20.245 1.00 91.94 172 LEU A N 1
ATOM 1347 C CA . LEU A 1 172 ? -2.997 9.895 20.347 1.00 91.94 172 LEU A CA 1
ATOM 1348 C C . LEU A 1 172 ? -4.154 9.637 21.320 1.00 91.94 172 LEU A C 1
ATOM 1350 O O . LEU A 1 172 ? -4.539 10.523 22.074 1.00 91.94 172 LEU A O 1
ATOM 1354 N N . LEU A 1 173 ? -4.696 8.416 21.345 1.00 90.19 173 LEU A N 1
ATOM 1355 C CA . LEU A 1 173 ? -5.746 8.037 22.291 1.00 90.19 173 LEU A CA 1
ATOM 1356 C C . LEU A 1 173 ? -5.248 8.052 23.743 1.00 90.19 173 LEU A C 1
ATOM 1358 O O . LEU A 1 173 ? -5.997 8.422 24.642 1.00 90.19 173 LEU A O 1
ATOM 1362 N N . ALA A 1 174 ? -4.001 7.642 23.981 1.00 89.19 174 ALA A N 1
ATOM 1363 C CA . ALA A 1 174 ? -3.402 7.691 25.312 1.00 89.19 174 ALA A CA 1
ATOM 1364 C C . ALA A 1 174 ? -3.137 9.133 25.779 1.00 89.19 174 ALA A C 1
ATOM 1366 O O . ALA A 1 174 ? -3.167 9.396 26.978 1.00 89.19 174 ALA A O 1
ATOM 1367 N N . GLU A 1 175 ? -2.902 10.046 24.836 1.00 88.50 175 GLU A N 1
ATOM 1368 C CA . GLU A 1 175 ? -2.675 11.476 25.071 1.00 88.50 175 GLU A CA 1
ATOM 1369 C C . GLU A 1 175 ? -3.975 12.300 25.091 1.00 88.50 175 GLU A C 1
ATOM 1371 O O . GLU A 1 175 ? -3.951 13.465 25.484 1.00 88.50 175 GLU A O 1
ATOM 1376 N N . SER A 1 176 ? -5.120 11.728 24.690 1.00 85.06 176 SER A N 1
ATOM 1377 C CA . SER A 1 176 ? -6.390 12.458 24.665 1.00 85.06 176 SER A CA 1
ATOM 1378 C C . SER A 1 176 ? -6.894 12.702 26.092 1.00 85.06 176 SER A C 1
ATOM 1380 O O . SER A 1 176 ? -7.464 11.813 26.730 1.00 85.06 176 SER A O 1
ATOM 1382 N N . GLU A 1 177 ? -6.690 13.911 26.608 1.00 72.12 177 GLU A N 1
ATOM 1383 C CA . GLU A 1 177 ? -7.214 14.335 27.904 1.00 72.12 177 GLU A CA 1
ATOM 1384 C C . GLU A 1 177 ? -8.677 14.796 27.766 1.00 72.12 177 GLU A C 1
ATOM 1386 O O . GLU A 1 177 ? -8.964 15.818 27.151 1.00 72.12 177 GLU A O 1
ATOM 1391 N N . SER A 1 178 ? -9.617 14.049 28.359 1.00 64.19 178 SER A N 1
ATOM 1392 C CA . SER A 1 178 ? -11.012 14.440 28.668 1.00 64.19 178 SER A CA 1
ATOM 1393 C C . SER A 1 178 ? -11.937 14.979 27.555 1.00 64.19 178 SER A C 1
ATOM 1395 O O . SER A 1 178 ? -13.111 15.229 27.843 1.00 64.19 178 SER A O 1
ATOM 1397 N N . ASP A 1 179 ? -11.513 15.098 26.294 1.00 77.00 179 ASP A N 1
ATOM 1398 C CA . ASP A 1 179 ? -12.434 15.348 25.177 1.00 77.00 179 ASP A CA 1
ATOM 1399 C C . ASP A 1 179 ? -13.113 14.044 24.735 1.00 77.00 179 ASP A C 1
ATOM 1401 O O . ASP A 1 179 ? -12.647 13.313 23.857 1.00 77.00 179 ASP A O 1
ATOM 1405 N N . GLY A 1 180 ? -14.268 13.760 25.343 1.00 78.94 180 GLY A N 1
ATOM 1406 C CA . GLY A 1 180 ? -15.070 12.578 25.024 1.00 78.94 180 GLY A CA 1
ATOM 1407 C C . GLY A 1 180 ? -15.522 12.494 23.558 1.00 78.94 180 GLY A C 1
ATOM 1408 O O . GLY A 1 180 ? -15.876 11.403 23.099 1.00 78.94 180 GLY A O 1
ATOM 1409 N N . GLY A 1 181 ? -15.510 13.608 22.814 1.00 86.81 181 GLY A N 1
ATOM 1410 C CA . GLY A 1 181 ? -15.761 13.627 21.376 1.00 86.81 181 GLY A CA 1
ATOM 1411 C C . GLY A 1 181 ? -14.584 13.063 20.582 1.00 86.81 181 GLY A C 1
ATOM 1412 O O . GLY A 1 181 ? -14.775 12.159 19.763 1.00 86.81 181 GLY A O 1
ATOM 1413 N N . GLU A 1 182 ? -13.375 13.546 20.858 1.00 88.31 182 GLU A N 1
ATOM 1414 C CA . GLU A 1 182 ? -12.150 13.111 20.181 1.00 88.31 182 GLU A CA 1
ATOM 1415 C C . GLU A 1 182 ? -11.784 11.663 20.524 1.00 88.31 182 GLU A C 1
ATOM 1417 O O . GLU A 1 182 ? -11.572 10.851 19.622 1.00 88.31 182 GLU A O 1
ATOM 1422 N N . THR A 1 183 ? -11.851 11.276 21.802 1.00 89.94 183 THR A N 1
ATOM 1423 C CA . THR A 1 183 ? -11.639 9.881 22.225 1.00 89.94 183 THR A CA 1
ATOM 1424 C C . THR A 1 183 ? -12.564 8.927 21.461 1.00 89.94 183 THR A C 1
ATOM 1426 O O . THR A 1 183 ? -12.133 7.882 20.969 1.00 89.94 183 THR A O 1
ATOM 1429 N N . ARG A 1 184 ? -13.844 9.296 21.290 1.00 91.19 184 ARG A N 1
ATOM 1430 C CA . ARG A 1 184 ? -14.809 8.481 20.539 1.00 91.19 184 ARG A CA 1
ATOM 1431 C C . ARG A 1 184 ? -14.433 8.368 19.061 1.00 91.19 184 ARG A C 1
ATOM 1433 O O . ARG A 1 184 ? -14.542 7.275 18.507 1.00 91.19 184 ARG A O 1
ATOM 1440 N N . ARG A 1 185 ? -13.988 9.457 18.426 1.00 92.12 185 ARG A N 1
ATOM 1441 C CA . ARG A 1 185 ? -13.535 9.446 17.023 1.00 92.12 185 ARG A CA 1
ATOM 1442 C C . ARG A 1 185 ? -12.327 8.534 16.836 1.00 92.12 185 ARG A C 1
ATOM 1444 O O . ARG A 1 185 ? -12.358 7.668 15.964 1.00 92.12 185 ARG A O 1
ATOM 1451 N N . LEU A 1 186 ? -11.320 8.655 17.700 1.00 92.88 186 LEU A N 1
ATOM 1452 C CA . LEU A 1 186 ? -10.125 7.808 17.674 1.00 92.88 186 LEU A CA 1
ATOM 1453 C C . LEU A 1 186 ? -10.475 6.323 17.847 1.00 92.88 186 LEU A C 1
ATOM 1455 O O . LEU A 1 186 ? -9.975 5.481 17.100 1.00 92.88 186 LEU A O 1
ATOM 1459 N N . MET A 1 187 ? -11.387 5.989 18.769 1.00 92.81 187 MET A N 1
ATOM 1460 C CA . MET A 1 187 ? -11.858 4.610 18.957 1.00 92.81 187 MET A CA 1
ATOM 1461 C C . MET A 1 187 ? -12.563 4.046 17.715 1.00 92.81 187 MET A C 1
ATOM 1463 O O . MET A 1 187 ? -12.339 2.888 17.358 1.00 92.81 187 MET A O 1
ATOM 1467 N N . VAL A 1 188 ? -13.401 4.842 17.041 1.00 94.06 188 VAL A N 1
ATOM 1468 C CA . VAL A 1 188 ? -14.052 4.427 15.786 1.00 94.06 188 VAL A CA 1
ATOM 1469 C C . VAL A 1 188 ? -13.002 4.147 14.713 1.00 94.06 188 VAL A C 1
ATOM 1471 O O . VAL A 1 188 ? -13.017 3.066 14.123 1.00 94.06 188 VAL A O 1
ATOM 1474 N N . SER A 1 189 ? -12.044 5.054 14.519 1.00 93.88 189 SER A N 1
ATOM 1475 C CA . SER A 1 189 ? -10.955 4.873 13.553 1.00 93.88 189 SER A CA 1
ATOM 1476 C C . SER A 1 189 ? -10.118 3.625 13.853 1.00 93.88 189 SER A C 1
ATOM 1478 O O . SER A 1 189 ? -9.858 2.825 12.956 1.00 93.88 189 SER A O 1
ATOM 1480 N N . LEU A 1 190 ? -9.765 3.379 15.119 1.00 94.12 190 LEU A N 1
ATOM 1481 C CA . LEU A 1 190 ? -9.039 2.171 15.531 1.00 94.12 190 LEU A CA 1
ATOM 1482 C C . LEU A 1 190 ? -9.806 0.880 15.213 1.00 94.12 190 LEU A C 1
ATOM 1484 O O . LEU A 1 190 ? -9.196 -0.099 14.776 1.00 94.12 190 LEU A O 1
ATOM 1488 N N . ASN A 1 191 ? -11.130 0.870 15.388 1.00 94.12 191 ASN A N 1
ATOM 1489 C CA . ASN A 1 191 ? -11.963 -0.283 15.042 1.00 94.12 191 ASN A CA 1
ATOM 1490 C C . ASN A 1 191 ? -11.959 -0.559 13.533 1.00 94.12 191 ASN A C 1
ATOM 1492 O O . ASN A 1 191 ? -11.822 -1.718 13.127 1.00 94.12 191 ASN A O 1
ATOM 1496 N N . VAL A 1 192 ? -12.044 0.492 12.713 1.00 94.94 192 VAL A N 1
ATOM 1497 C CA . VAL A 1 192 ? -11.970 0.395 11.246 1.00 94.94 192 VAL A CA 1
ATOM 1498 C C . VAL A 1 192 ? -10.601 -0.142 10.810 1.00 94.94 192 VAL A C 1
ATOM 1500 O O . VAL A 1 192 ? -10.536 -1.105 10.044 1.00 94.94 192 VAL A O 1
ATOM 1503 N N . LEU A 1 193 ? -9.499 0.379 11.366 1.00 93.94 193 LEU A N 1
ATOM 1504 C CA . LEU A 1 193 ? -8.148 -0.133 11.093 1.00 93.94 193 LEU A CA 1
ATOM 1505 C C . LEU A 1 193 ? -7.990 -1.598 11.527 1.00 93.94 193 LEU A C 1
ATOM 1507 O O . LEU A 1 193 ? -7.402 -2.406 10.808 1.00 93.94 193 LEU A O 1
ATOM 1511 N N . ALA A 1 194 ? -8.532 -1.978 12.687 1.00 91.31 194 ALA A N 1
ATOM 1512 C CA . ALA A 1 194 ? -8.485 -3.358 13.163 1.00 91.31 194 ALA A CA 1
ATOM 1513 C C . ALA A 1 194 ? -9.262 -4.313 12.245 1.00 91.31 194 ALA A C 1
ATOM 1515 O O . ALA A 1 194 ? -8.825 -5.444 12.031 1.00 91.31 194 ALA A O 1
ATOM 1516 N N . GLN A 1 195 ? -10.398 -3.875 11.699 1.00 93.69 195 GLN A N 1
ATOM 1517 C CA . GLN A 1 195 ? -11.150 -4.639 10.708 1.00 93.69 195 GLN A CA 1
ATOM 1518 C C . GLN A 1 195 ? -10.370 -4.796 9.401 1.00 93.69 195 GLN A C 1
ATOM 1520 O O . GLN A 1 195 ? -10.266 -5.916 8.902 1.00 93.69 195 GLN A O 1
ATOM 1525 N N . ALA A 1 196 ? -9.760 -3.722 8.901 1.00 92.81 196 ALA A N 1
ATOM 1526 C CA . ALA A 1 196 ? -8.953 -3.757 7.685 1.00 92.81 196 ALA A CA 1
ATOM 1527 C C . ALA A 1 196 ? -7.766 -4.729 7.791 1.00 92.81 196 ALA A C 1
ATOM 1529 O O . ALA A 1 196 ? -7.531 -5.515 6.876 1.00 92.81 196 ALA A O 1
ATOM 1530 N N . VAL A 1 197 ? -7.062 -4.746 8.932 1.00 88.75 197 VAL A N 1
ATOM 1531 C CA . VAL A 1 197 ? -5.967 -5.706 9.171 1.00 88.75 197 VAL A CA 1
ATOM 1532 C C . VAL A 1 197 ? -6.462 -7.145 9.115 1.00 88.75 197 VAL A C 1
ATOM 1534 O O . VAL A 1 197 ? -5.823 -7.973 8.480 1.00 88.75 197 VAL A O 1
ATOM 1537 N N . ARG A 1 198 ? -7.612 -7.455 9.729 1.00 89.44 198 ARG A N 1
ATOM 1538 C CA . ARG A 1 198 ? -8.162 -8.820 9.683 1.00 89.44 198 ARG A CA 1
ATOM 1539 C C . ARG A 1 198 ? -8.464 -9.265 8.252 1.00 89.44 198 ARG A C 1
ATOM 1541 O O . ARG A 1 198 ? -8.158 -10.405 7.914 1.00 89.44 198 ARG A O 1
ATOM 1548 N N . GLN A 1 199 ? -9.031 -8.377 7.432 1.00 92.00 199 GLN A N 1
ATOM 1549 C CA . GLN A 1 199 ? -9.321 -8.662 6.023 1.00 92.00 199 GLN A CA 1
ATOM 1550 C C . GLN A 1 199 ? -8.033 -8.911 5.222 1.00 92.00 199 GLN A C 1
ATOM 1552 O O . GLN A 1 199 ? -7.923 -9.908 4.507 1.00 92.00 199 GLN A O 1
ATOM 1557 N N . LEU A 1 200 ? -7.016 -8.064 5.407 1.00 88.12 200 LEU A N 1
ATOM 1558 C CA . LEU A 1 200 ? -5.714 -8.222 4.751 1.00 88.12 200 LEU A CA 1
ATOM 1559 C C . LEU A 1 200 ? -4.983 -9.493 5.187 1.00 88.12 200 LEU A C 1
ATOM 1561 O O . LEU A 1 200 ? -4.485 -10.230 4.339 1.00 88.12 200 LEU A O 1
ATOM 1565 N N . ASP A 1 201 ? -4.940 -9.782 6.487 1.00 84.25 201 ASP A N 1
ATOM 1566 C CA . ASP A 1 201 ? -4.273 -10.971 7.019 1.00 84.25 201 ASP A CA 1
ATOM 1567 C C . ASP A 1 201 ? -4.952 -12.256 6.532 1.00 84.25 201 ASP A C 1
ATOM 1569 O O . ASP A 1 201 ? -4.271 -13.231 6.197 1.00 84.25 201 ASP A O 1
ATOM 1573 N N . ALA A 1 202 ? -6.287 -12.264 6.458 1.00 88.25 202 ALA A N 1
ATOM 1574 C CA . ALA A 1 202 ? -7.047 -13.387 5.922 1.00 88.25 202 ALA A CA 1
ATOM 1575 C C . ALA A 1 202 ? -6.727 -13.622 4.439 1.00 88.25 202 ALA A C 1
ATOM 1577 O O . ALA A 1 202 ? -6.459 -14.760 4.047 1.00 88.25 202 ALA A O 1
ATOM 1578 N N . GLU A 1 203 ? -6.695 -12.563 3.628 1.00 88.38 203 GLU A N 1
ATOM 1579 C CA . GLU A 1 203 ? -6.380 -12.656 2.200 1.00 88.38 203 GLU A CA 1
ATOM 1580 C C . GLU A 1 203 ? -4.929 -13.080 1.951 1.00 88.38 203 GLU A C 1
ATOM 1582 O O . GLU A 1 203 ? -4.668 -13.987 1.160 1.00 88.38 203 GLU A O 1
ATOM 1587 N N . LEU A 1 204 ? -3.974 -12.495 2.677 1.00 79.75 204 LEU A N 1
ATOM 1588 C CA . LEU A 1 204 ? -2.565 -12.880 2.598 1.00 79.75 204 LEU A CA 1
ATOM 1589 C C . LEU A 1 204 ? -2.363 -14.344 3.010 1.00 79.75 204 LEU A C 1
ATOM 1591 O O . LEU A 1 204 ? -1.609 -15.066 2.361 1.00 79.75 204 LEU A O 1
ATOM 1595 N N . SER A 1 205 ? -3.071 -14.811 4.042 1.00 77.75 205 SER A N 1
ATOM 1596 C CA . SER A 1 205 ? -2.998 -16.207 4.493 1.00 77.75 205 SER A CA 1
ATOM 1597 C C . SER A 1 205 ? -3.577 -17.195 3.480 1.00 77.75 205 SER A C 1
ATOM 1599 O O . SER A 1 205 ? -3.081 -18.316 3.381 1.00 77.75 205 SER A O 1
ATOM 1601 N N . ARG A 1 206 ? -4.616 -16.805 2.728 1.00 81.50 206 ARG A N 1
ATOM 1602 C CA . ARG A 1 206 ? -5.194 -17.637 1.658 1.00 81.50 206 ARG A CA 1
ATOM 1603 C C . ARG A 1 206 ? -4.233 -17.813 0.486 1.00 81.50 206 ARG A C 1
ATOM 1605 O O . ARG A 1 206 ? -4.211 -18.886 -0.094 1.00 81.50 206 ARG A O 1
ATOM 1612 N N . ARG A 1 207 ? -3.453 -16.778 0.164 1.00 67.88 207 ARG A N 1
ATOM 1613 C CA . ARG A 1 207 ? -2.553 -16.733 -1.002 1.00 67.88 207 ARG A CA 1
ATOM 1614 C C . ARG A 1 207 ? -1.182 -17.369 -0.771 1.00 67.88 207 ARG A C 1
ATOM 1616 O O . ARG A 1 207 ? -0.474 -17.641 -1.729 1.00 67.88 207 ARG A O 1
ATOM 1623 N N . ILE A 1 208 ? -0.784 -17.551 0.489 1.00 57.94 208 ILE A N 1
ATOM 1624 C CA . ILE A 1 208 ? 0.485 -18.201 0.862 1.00 57.94 208 ILE A CA 1
ATOM 1625 C C . ILE A 1 208 ? 0.330 -19.737 0.962 1.00 57.94 208 ILE A C 1
ATOM 1627 O O . ILE A 1 208 ? 1.335 -20.441 1.034 1.00 57.94 208 ILE A O 1
ATOM 1631 N N . ARG A 1 209 ? -0.905 -20.263 0.968 1.00 43.72 209 ARG A N 1
ATOM 1632 C CA . ARG A 1 209 ? -1.187 -21.709 0.911 1.00 43.72 209 ARG A CA 1
ATOM 1633 C C . ARG A 1 209 ? -1.191 -22.222 -0.519 1.00 43.72 209 ARG A C 1
ATOM 1635 O O . ARG A 1 209 ? -0.734 -23.372 -0.686 1.00 43.72 209 ARG A O 1
#

Sequence (209 aa):
MTRRPQRSRPRGCLPRKTSSALERYCLRRLIEQPAWVYAANQRLRTLSEDNAALSDGPLCDLTEEDFLDSTHRSIWSAIREALHSAQAEPGTHIEARLDADSVDVLIGLRVSDAAHVRASIKERLDGDAAVLWDELSKRAAPAFDAKEDLVVAVLRLRAARISRDRESLTVLLAESESDGGETRRLMVSLNVLAQAVRQLDAELSRRIR

Secondary structure (DSSP, 8-state):
----------TT---HHHHHHHHHHHHHHHHH-GGGHHHHHHHHHHHTTT-HHHHTTTTSSP-GGG-SSHHHHHHHHHHHHHHH-TTS-HHHHHHTTS-HHHHHHHHHHHH--THHHHHHHHHHS-HHHHHHHHHHHHH-TT---HHHHHHHHHHHHHHHHHHHHHHHHHHHHHH--S-HHHHHHHHHHHHHHHHHHHHHHHHHHHH--

pLDDT: mean 75.44, std 19.83, range [32.66, 95.06]